Protein AF-A0A955VJW6-F1 (afdb_monomer)

Radius of gyration: 25.4 Å; Cα contacts (8 Å, |Δi|>4): 715; chains: 1; bounding box: 58×48×64 Å

Mean predicted aligned error: 13.66 Å

pLDDT: mean 90.83, std 10.6, range [32.16, 98.75]

Secondary structure (DSSP, 8-state):
--------HHHHHHHHT-EE-TTSSEEEEEEE--BTTBTT-S-EEEEEEEESSPPPPPEEESSEEEEEEEEES-EEEEEEETTEEEEEEES-TT-TT-BSEEEE-TT-EEEEEESSSEEEEEEEEESPP-GGGEEEPPTT------TTSPEEEEE-TTS-EEEEEEHHHHHHTT--EEEEEEEEE-TT--EEEEEEPTT-SSSTT-EESEE--BPBTT--HHHHHHHHHHHHH---S--EEEEEEEEEE-SS-EEEEEEEEEE--------TTTEEEEEEE-HHHHHHHHHHSPBPHHHHHHHHHHHHTTSSSS---

Structure (mmCIF, N/CA/C/O backbone):
data_AF-A0A955VJW6-F1
#
_entry.id   AF-A0A955VJW6-F1
#
loop_
_atom_site.group_PDB
_atom_site.id
_atom_site.type_symbol
_atom_site.label_atom_id
_atom_site.label_alt_id
_atom_site.label_comp_id
_atom_site.label_asym_id
_atom_site.label_entity_id
_atom_site.label_seq_id
_atom_site.pdbx_PDB_ins_code
_atom_site.Cartn_x
_atom_site.Cartn_y
_atom_site.Cartn_z
_atom_site.occupancy
_atom_site.B_iso_or_equiv
_atom_site.auth_seq_id
_atom_site.auth_comp_id
_atom_site.auth_asym_id
_atom_site.auth_atom_id
_atom_site.pdbx_PDB_model_num
ATOM 1 N N . MET A 1 1 ? 29.906 23.874 -0.935 1.00 32.16 1 MET A N 1
ATOM 2 C CA . MET A 1 1 ? 28.849 23.827 -1.961 1.00 32.16 1 MET A CA 1
ATOM 3 C C . MET A 1 1 ? 29.394 23.015 -3.122 1.00 32.16 1 MET A C 1
ATOM 5 O O . MET A 1 1 ? 30.249 23.544 -3.826 1.00 32.16 1 MET A O 1
ATOM 9 N N . PRO A 1 2 ? 29.042 21.729 -3.273 1.00 36.41 2 PRO A N 1
ATOM 10 C CA . PRO A 1 2 ? 29.389 21.004 -4.487 1.00 36.41 2 PRO A CA 1
ATOM 11 C C . PRO A 1 2 ? 28.641 21.674 -5.640 1.00 36.41 2 PRO A C 1
ATOM 13 O O . PRO A 1 2 ? 27.446 21.930 -5.544 1.00 36.41 2 PRO A O 1
ATOM 16 N N . THR A 1 3 ? 29.365 22.042 -6.686 1.00 35.91 3 THR A N 1
ATOM 17 C CA . THR A 1 3 ? 28.799 22.543 -7.935 1.00 35.91 3 THR A CA 1
ATOM 18 C C . THR A 1 3 ? 27.892 21.474 -8.532 1.00 35.91 3 THR A C 1
ATOM 20 O O . THR A 1 3 ? 28.393 20.424 -8.929 1.00 35.91 3 THR A O 1
ATOM 23 N N . GLU A 1 4 ? 26.586 21.733 -8.610 1.00 43.91 4 GLU A N 1
ATOM 24 C CA . GLU A 1 4 ? 25.675 20.929 -9.423 1.00 43.91 4 GLU A CA 1
ATOM 25 C C . GLU A 1 4 ? 26.146 21.011 -10.875 1.00 43.91 4 GLU A C 1
ATOM 27 O O . GLU A 1 4 ? 25.995 22.023 -11.564 1.00 43.91 4 GLU A O 1
ATOM 32 N N . HIS A 1 5 ? 26.799 19.952 -11.341 1.00 49.22 5 HIS A N 1
ATOM 33 C CA . HIS A 1 5 ? 26.989 19.758 -12.762 1.00 49.22 5 HIS A CA 1
ATOM 34 C C . HIS A 1 5 ? 25.618 19.426 -13.343 1.00 49.22 5 HIS A C 1
ATOM 36 O O . HIS A 1 5 ? 25.137 18.301 -13.227 1.00 49.22 5 HIS A O 1
ATOM 42 N N . HIS A 1 6 ? 24.973 20.426 -13.945 1.00 56.69 6 HIS A N 1
ATOM 43 C CA . HIS A 1 6 ? 23.814 20.218 -14.805 1.00 56.69 6 HIS A CA 1
ATOM 44 C C . HIS A 1 6 ? 24.261 19.397 -16.021 1.00 56.69 6 HIS A C 1
ATOM 46 O O . HIS A 1 6 ? 24.648 19.937 -17.056 1.00 56.69 6 HIS A O 1
ATOM 52 N N . HIS A 1 7 ? 24.269 18.077 -15.873 1.00 68.88 7 HIS A N 1
ATOM 53 C CA . HIS A 1 7 ? 24.422 17.161 -16.990 1.00 68.88 7 HIS A CA 1
ATOM 54 C C . HIS A 1 7 ? 23.097 17.114 -17.750 1.00 68.88 7 HIS A C 1
ATOM 56 O O . HIS A 1 7 ? 22.045 16.867 -17.156 1.00 68.88 7 HIS A O 1
ATOM 62 N N . THR A 1 8 ? 23.144 17.377 -19.056 1.00 83.62 8 THR A N 1
ATOM 63 C CA . THR A 1 8 ? 21.983 17.194 -19.928 1.00 83.62 8 THR A CA 1
ATOM 64 C C . THR A 1 8 ? 21.871 15.730 -20.350 1.00 83.62 8 THR A C 1
ATOM 66 O O . THR A 1 8 ? 22.864 14.995 -20.373 1.00 83.62 8 THR A O 1
ATOM 69 N N . VAL A 1 9 ? 20.658 15.307 -20.704 1.00 90.00 9 VAL A N 1
ATOM 70 C CA . VAL A 1 9 ? 20.379 13.962 -21.230 1.00 90.00 9 VAL A CA 1
ATOM 71 C C . VAL A 1 9 ? 21.241 13.681 -22.465 1.00 90.00 9 VAL A C 1
ATOM 73 O O . VAL A 1 9 ? 21.845 12.617 -22.569 1.00 90.00 9 VAL A O 1
ATOM 76 N N . GLU A 1 10 ? 21.382 14.661 -23.358 1.00 93.12 10 GLU A N 1
ATOM 77 C CA . GLU A 1 10 ? 22.163 14.551 -24.593 1.00 93.12 10 GLU A CA 1
ATOM 78 C C . GLU A 1 10 ? 23.652 14.332 -24.306 1.00 93.12 10 GLU A C 1
ATOM 80 O O . GLU A 1 10 ? 24.283 13.488 -24.941 1.00 93.12 10 GLU A O 1
ATOM 85 N N . ALA A 1 11 ? 24.203 15.035 -23.310 1.00 94.25 11 ALA A N 1
ATOM 86 C CA . ALA A 1 11 ? 25.599 14.878 -22.921 1.00 94.25 11 ALA A CA 1
ATOM 87 C C . ALA A 1 11 ? 25.879 13.468 -22.377 1.00 94.25 11 ALA A C 1
ATOM 89 O O . ALA A 1 11 ? 26.935 12.901 -22.657 1.00 94.25 11 ALA A O 1
ATOM 90 N N . LEU A 1 12 ? 24.938 12.883 -21.625 1.00 95.12 12 LEU A N 1
ATOM 91 C CA . LEU A 1 12 ? 25.048 11.505 -21.138 1.00 95.12 12 LEU A CA 1
ATOM 92 C C . LEU A 1 12 ? 24.949 10.491 -22.284 1.00 95.12 12 LEU A C 1
ATOM 94 O O . LEU A 1 12 ? 25.775 9.580 -22.345 1.00 95.12 12 LEU A O 1
ATOM 98 N N . ILE A 1 13 ? 23.998 10.673 -23.207 1.00 96.38 13 ILE A N 1
ATOM 99 C CA . ILE A 1 13 ? 23.844 9.822 -24.398 1.00 96.38 13 ILE A CA 1
ATOM 100 C C . ILE A 1 13 ? 25.135 9.808 -25.219 1.00 96.38 13 ILE A C 1
ATOM 102 O O . ILE A 1 13 ? 25.644 8.734 -25.535 1.00 96.38 13 ILE A O 1
ATOM 106 N N . GLU A 1 14 ? 25.703 10.978 -25.518 1.00 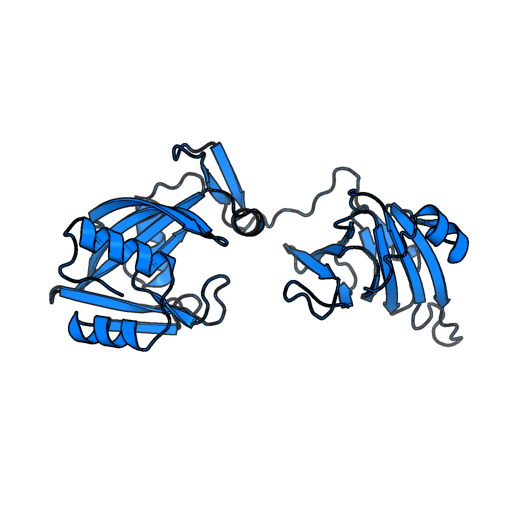96.69 14 GLU A N 1
ATOM 107 C CA . GLU A 1 14 ? 26.940 11.092 -26.293 1.00 96.69 14 GLU A CA 1
ATOM 108 C C . GLU A 1 14 ? 28.130 10.475 -25.542 1.00 96.69 14 GLU A C 1
ATOM 110 O O . GLU A 1 14 ? 28.845 9.621 -26.073 1.00 96.69 14 GLU A O 1
ATOM 115 N N . ARG A 1 15 ? 28.321 10.854 -24.272 1.00 96.75 15 ARG A N 1
ATOM 116 C CA . ARG A 1 15 ? 29.472 10.432 -23.460 1.00 96.75 15 ARG A CA 1
ATOM 117 C C . ARG A 1 15 ? 29.504 8.932 -23.193 1.00 96.75 15 ARG A C 1
ATOM 119 O O . ARG A 1 15 ? 30.596 8.358 -23.082 1.00 96.75 15 ARG A O 1
ATOM 126 N N . LEU A 1 16 ? 28.334 8.327 -23.005 1.00 97.12 16 LEU A N 1
ATOM 127 C CA . LEU A 1 16 ? 28.174 6.904 -22.722 1.00 97.12 16 LEU A CA 1
ATOM 128 C C . LEU A 1 16 ? 27.813 6.097 -23.971 1.00 97.12 16 LEU A C 1
ATOM 130 O O . LEU A 1 16 ? 27.689 4.884 -23.860 1.00 97.12 16 LEU A O 1
ATOM 134 N N . GLN A 1 17 ? 27.714 6.734 -25.143 1.00 97.81 17 GLN A N 1
ATOM 135 C CA . GLN A 1 17 ? 27.383 6.099 -26.423 1.00 97.81 17 GLN A CA 1
ATOM 136 C C . GLN A 1 17 ? 26.095 5.267 -26.340 1.00 97.81 17 GLN A C 1
ATOM 138 O O . GLN A 1 17 ? 26.064 4.105 -26.747 1.00 97.81 17 GLN A O 1
ATOM 143 N N . LEU A 1 18 ? 25.055 5.851 -25.745 1.00 97.56 18 LEU A N 1
ATOM 144 C CA . LEU A 1 18 ? 23.775 5.179 -25.563 1.00 97.56 18 LEU A CA 1
ATOM 145 C C . LEU A 1 18 ? 22.965 5.206 -26.863 1.00 97.56 18 LEU A C 1
ATOM 147 O O . LEU A 1 18 ? 22.991 6.182 -27.611 1.00 97.56 18 LEU A O 1
ATOM 151 N N . GLN A 1 19 ? 22.204 4.146 -27.099 1.00 96.69 19 GLN A N 1
ATOM 152 C CA . GLN A 1 19 ? 21.252 4.023 -28.203 1.00 96.69 19 GLN A CA 1
ATOM 153 C C . GLN A 1 19 ? 19.827 3.856 -27.654 1.00 96.69 19 GLN A C 1
ATOM 155 O O . GLN A 1 19 ? 19.682 3.358 -26.541 1.00 96.69 19 GLN A O 1
ATOM 160 N N . PRO A 1 20 ? 18.767 4.246 -28.381 1.00 94.94 20 PRO A N 1
ATOM 161 C CA . PRO A 1 20 ? 17.390 4.039 -27.925 1.00 94.94 20 PRO A CA 1
ATOM 162 C C . PRO A 1 20 ? 17.095 2.562 -27.620 1.00 94.94 20 PRO A C 1
ATOM 164 O O . PRO A 1 20 ? 17.480 1.689 -28.402 1.00 94.94 20 PRO A O 1
ATOM 167 N N . HIS A 1 21 ? 16.407 2.277 -26.511 1.00 90.88 21 HIS A N 1
ATOM 168 C CA . HIS A 1 21 ? 15.960 0.918 -26.173 1.00 90.88 21 HIS A CA 1
ATOM 169 C C . HIS A 1 21 ? 14.508 0.680 -26.627 1.00 90.88 21 HIS A C 1
ATOM 171 O O . HIS A 1 21 ? 13.709 1.623 -26.595 1.00 90.88 21 HIS A O 1
ATOM 177 N N . PRO A 1 22 ? 14.131 -0.557 -27.021 1.00 85.31 22 PRO A N 1
ATOM 178 C CA . PRO A 1 22 ? 12.752 -0.900 -27.350 1.00 85.31 22 PRO A CA 1
ATOM 179 C C . PRO A 1 22 ? 11.742 -0.528 -26.270 1.00 85.31 22 PRO A C 1
ATOM 181 O O . PRO A 1 22 ? 10.721 0.027 -26.620 1.00 85.31 22 PRO A O 1
ATOM 184 N N . GLU A 1 23 ? 12.025 -0.689 -24.979 1.00 82.44 23 GLU A N 1
ATOM 185 C CA . GLU A 1 23 ? 11.069 -0.302 -23.921 1.00 82.44 23 GLU A CA 1
ATOM 186 C C . GLU A 1 23 ? 10.925 1.218 -23.707 1.00 82.44 23 GLU A C 1
ATOM 188 O O . GLU A 1 23 ? 10.097 1.659 -22.913 1.00 82.44 23 GLU A O 1
ATOM 193 N N . GLY A 1 24 ? 11.731 2.038 -24.386 1.00 88.75 24 GLY A N 1
ATOM 194 C CA . GLY A 1 24 ? 11.938 3.453 -24.074 1.00 88.75 24 GLY A CA 1
ATOM 195 C C . GLY A 1 24 ? 13.258 3.698 -23.337 1.00 88.75 24 GLY A C 1
ATOM 196 O O . GLY A 1 24 ? 13.928 2.768 -22.907 1.00 88.75 24 GLY A O 1
ATOM 197 N N . GLY A 1 25 ? 13.667 4.963 -23.219 1.00 93.56 25 GLY A N 1
ATOM 198 C CA . GLY A 1 25 ? 14.987 5.313 -22.683 1.00 93.56 25 GLY A CA 1
ATOM 199 C C . GLY A 1 25 ? 16.140 4.981 -23.639 1.00 93.56 25 GLY A C 1
ATOM 200 O O . GLY A 1 25 ? 15.940 4.753 -24.837 1.00 93.56 25 GLY A O 1
ATOM 201 N N . TYR A 1 26 ? 17.364 4.997 -23.109 1.00 96.62 26 TYR A N 1
ATOM 202 C CA . TYR A 1 26 ? 18.590 4.760 -23.875 1.00 96.62 26 TYR A CA 1
ATOM 203 C C . TYR A 1 26 ? 19.513 3.799 -23.142 1.00 96.62 26 TYR A C 1
ATOM 205 O O . TYR A 1 26 ? 19.675 3.910 -21.935 1.00 96.62 26 TYR A O 1
ATOM 213 N N . TYR A 1 27 ? 20.179 2.904 -23.860 1.00 97.81 27 TYR A N 1
ATOM 214 C CA . TYR A 1 27 ? 21.010 1.870 -23.264 1.00 97.81 27 TYR A CA 1
ATOM 215 C C . TYR A 1 27 ? 22.321 1.651 -24.009 1.00 97.81 27 TYR A C 1
ATOM 217 O O . TYR A 1 27 ? 22.476 2.047 -25.164 1.00 97.81 27 TYR A O 1
ATOM 225 N N . ARG A 1 28 ? 23.265 0.977 -23.353 1.00 98.12 28 ARG A N 1
ATOM 226 C CA . ARG A 1 28 ? 24.444 0.387 -23.994 1.00 98.12 28 ARG A CA 1
ATOM 227 C C . ARG A 1 28 ? 24.925 -0.810 -23.191 1.00 98.12 28 ARG A C 1
ATOM 229 O O . ARG A 1 28 ? 25.232 -0.654 -22.013 1.00 98.12 28 ARG A O 1
ATOM 236 N N . GLU A 1 29 ? 25.084 -1.961 -23.837 1.00 98.19 29 GLU A N 1
ATOM 237 C CA . GLU A 1 29 ? 25.766 -3.112 -23.236 1.00 98.19 29 GLU A CA 1
ATOM 238 C C . GLU A 1 29 ? 27.247 -2.791 -22.992 1.00 98.19 29 GLU A C 1
ATOM 240 O O . GLU A 1 29 ? 27.972 -2.375 -23.896 1.00 98.19 29 GLU A O 1
ATOM 245 N N . THR A 1 30 ? 27.684 -2.927 -21.742 1.00 98.19 30 THR A N 1
ATOM 246 C CA . THR A 1 30 ? 29.055 -2.653 -21.293 1.00 98.19 30 THR A CA 1
ATOM 247 C C . THR A 1 30 ? 29.844 -3.931 -21.047 1.00 98.19 30 THR A C 1
ATOM 249 O O . THR A 1 30 ? 31.074 -3.907 -21.112 1.00 98.19 30 THR A O 1
ATOM 252 N N . TRP A 1 31 ? 29.156 -5.043 -20.784 1.00 98.44 31 TRP A N 1
ATOM 253 C CA . TRP A 1 31 ? 29.765 -6.347 -20.560 1.00 98.44 31 TRP A CA 1
ATOM 254 C C . TRP A 1 31 ? 28.815 -7.482 -20.949 1.00 98.44 31 TRP A C 1
ATOM 256 O O . TRP A 1 31 ? 27.608 -7.400 -20.728 1.00 98.44 31 TRP A O 1
ATOM 266 N N . ARG A 1 32 ? 29.397 -8.564 -21.469 1.00 98.06 32 ARG A N 1
ATOM 267 C CA . ARG A 1 32 ? 28.752 -9.853 -21.706 1.00 98.06 32 ARG A CA 1
ATOM 268 C C . ARG A 1 32 ? 29.754 -10.960 -21.431 1.00 98.06 32 ARG A C 1
ATOM 270 O O . ARG A 1 32 ? 30.870 -10.926 -21.953 1.00 98.06 32 ARG A O 1
ATOM 277 N N . ASP A 1 33 ? 29.351 -11.938 -20.635 1.00 97.62 33 ASP A N 1
ATOM 278 C CA . ASP A 1 33 ? 30.136 -13.149 -20.440 1.00 97.62 33 ASP A CA 1
ATOM 279 C C . ASP A 1 33 ? 30.163 -14.011 -21.713 1.00 97.62 33 ASP A C 1
ATOM 281 O O . ASP A 1 33 ? 29.141 -14.203 -22.371 1.00 97.62 33 ASP A O 1
ATOM 285 N N . GLN A 1 34 ? 31.335 -14.554 -22.038 1.00 93.50 34 GLN A N 1
ATOM 286 C CA . GLN A 1 34 ? 31.545 -15.440 -23.182 1.00 93.50 34 GLN A CA 1
ATOM 287 C C . GLN A 1 34 ? 32.144 -16.758 -22.691 1.00 93.50 34 GLN A C 1
ATOM 289 O O . GLN A 1 34 ? 33.362 -16.943 -22.688 1.00 93.50 34 GLN A O 1
ATOM 294 N N . SER A 1 35 ? 31.278 -17.676 -22.265 1.00 92.69 35 SER A N 1
ATOM 295 C CA . SER A 1 35 ? 31.672 -19.021 -21.849 1.00 92.69 35 SER A CA 1
ATOM 296 C C . SER A 1 35 ? 31.366 -20.044 -22.950 1.00 92.69 35 SER A C 1
ATOM 298 O O . SER A 1 35 ? 30.207 -20.174 -23.346 1.00 92.69 35 SER A O 1
ATOM 300 N N . PRO A 1 36 ? 32.358 -20.819 -23.433 1.00 91.81 36 PRO A N 1
ATOM 301 C CA . PRO A 1 36 ? 32.110 -21.907 -24.383 1.00 91.81 36 PRO A CA 1
ATOM 302 C C . PRO A 1 36 ? 31.156 -22.982 -23.843 1.00 91.81 36 PRO A C 1
ATOM 304 O O . PRO A 1 36 ? 30.399 -23.570 -24.612 1.00 91.81 36 PRO A O 1
ATOM 307 N N . ASP A 1 37 ? 31.182 -23.213 -22.527 1.00 94.94 37 ASP A N 1
ATOM 308 C CA . ASP A 1 37 ? 30.362 -24.223 -21.848 1.00 94.94 37 ASP A CA 1
ATOM 309 C C . ASP A 1 37 ? 28.944 -23.717 -21.538 1.00 94.94 37 ASP A C 1
ATOM 311 O O . ASP A 1 37 ? 28.044 -24.509 -21.259 1.00 94.94 37 ASP A O 1
ATOM 315 N N . PHE A 1 38 ? 28.727 -22.399 -21.611 1.00 93.62 38 PHE A N 1
ATOM 316 C CA . PHE A 1 38 ? 27.435 -21.767 -21.379 1.00 93.62 38 PHE A CA 1
ATOM 317 C C . PHE A 1 38 ? 27.144 -20.729 -22.479 1.00 93.62 38 PHE A C 1
ATOM 319 O O . PHE A 1 38 ? 27.379 -19.539 -22.267 1.00 93.62 38 PHE A O 1
ATOM 326 N N . PRO A 1 39 ? 26.623 -21.157 -23.652 1.00 92.56 39 PRO A N 1
ATOM 327 C CA . PRO A 1 39 ? 26.509 -20.316 -24.852 1.00 92.56 39 PRO A CA 1
ATOM 328 C C . PRO A 1 39 ? 25.726 -19.012 -24.678 1.00 92.56 39 PRO A C 1
ATOM 330 O O . PRO A 1 39 ? 26.014 -18.040 -25.370 1.00 92.56 39 PRO A O 1
ATOM 333 N N . ARG A 1 40 ? 24.766 -18.982 -23.746 1.00 95.06 40 ARG A N 1
ATOM 334 C CA . ARG A 1 40 ? 24.014 -17.773 -23.388 1.00 95.06 40 ARG A CA 1
ATOM 335 C C . ARG A 1 40 ? 24.908 -16.720 -22.717 1.00 95.06 40 ARG A C 1
ATOM 337 O O . ARG A 1 40 ? 24.735 -15.532 -22.960 1.00 95.06 40 ARG A O 1
ATOM 344 N N . GLY A 1 41 ? 25.890 -17.153 -21.922 1.00 97.25 41 GLY A N 1
ATOM 345 C CA . GLY A 1 41 ? 26.732 -16.324 -21.053 1.00 97.25 41 GLY A CA 1
ATOM 346 C C . GLY A 1 41 ? 26.172 -16.211 -19.629 1.00 97.25 41 GLY A C 1
ATOM 347 O O . GLY A 1 41 ? 24.960 -16.163 -19.421 1.00 97.25 41 GLY A O 1
ATOM 348 N N . HIS A 1 42 ? 27.043 -16.192 -18.618 1.00 97.69 42 HIS A N 1
ATOM 349 C CA . HIS A 1 42 ? 26.636 -16.120 -17.205 1.00 97.69 42 HIS A CA 1
ATOM 350 C C . HIS A 1 42 ? 25.961 -14.794 -16.837 1.00 97.69 42 HIS A C 1
ATOM 352 O O . HIS A 1 42 ? 25.177 -14.747 -15.891 1.00 97.69 42 HIS A O 1
ATOM 358 N N . GLY A 1 43 ? 26.239 -13.725 -17.583 1.00 98.06 43 GLY A N 1
ATOM 359 C CA . GLY A 1 43 ? 25.563 -12.456 -17.387 1.00 98.06 43 GLY A CA 1
ATOM 360 C C . GLY A 1 43 ? 25.892 -11.404 -18.437 1.00 98.06 43 GLY A C 1
ATOM 361 O O . GLY A 1 43 ? 26.833 -11.544 -19.222 1.00 98.06 43 GLY A O 1
ATOM 362 N N . THR A 1 44 ? 25.101 -10.340 -18.421 1.00 98.69 44 THR A N 1
ATOM 363 C CA . THR A 1 44 ? 25.332 -9.091 -19.155 1.00 98.69 44 THR A CA 1
ATOM 364 C C . THR A 1 44 ? 25.228 -7.917 -18.202 1.00 98.69 44 THR A C 1
ATOM 366 O O . THR A 1 44 ? 24.542 -8.004 -17.188 1.00 98.69 44 THR A O 1
ATOM 369 N N . SER A 1 45 ? 25.875 -6.806 -18.539 1.00 98.69 45 SER A N 1
ATOM 370 C CA . SER A 1 45 ? 25.695 -5.529 -17.857 1.00 98.69 45 SER A CA 1
ATOM 371 C C . SER A 1 45 ? 25.496 -4.432 -18.888 1.00 98.69 45 SER A C 1
ATOM 373 O O . SER A 1 45 ? 26.161 -4.424 -19.928 1.00 98.69 45 SER A O 1
ATOM 375 N N . ILE A 1 46 ? 24.576 -3.516 -18.611 1.00 98.50 46 ILE A N 1
ATOM 376 C CA . ILE A 1 46 ? 24.286 -2.368 -19.466 1.00 98.50 46 ILE A CA 1
ATOM 377 C C . ILE A 1 46 ? 24.324 -1.076 -18.651 1.00 98.50 46 ILE A C 1
ATOM 379 O O . ILE A 1 46 ? 24.074 -1.080 -17.447 1.00 98.50 46 ILE A O 1
ATOM 383 N N . TYR A 1 47 ? 24.574 0.042 -19.327 1.00 98.62 47 TYR A N 1
ATOM 384 C CA . TYR A 1 47 ? 24.057 1.337 -18.890 1.00 98.62 47 TYR A CA 1
ATOM 385 C C . TYR A 1 47 ? 22.646 1.526 -19.420 1.00 98.62 47 TYR A C 1
ATOM 387 O O . TYR A 1 47 ? 22.380 1.148 -20.561 1.00 98.62 47 TYR A O 1
ATOM 395 N N . PHE A 1 48 ? 21.793 2.157 -18.619 1.00 98.12 48 PHE A N 1
ATOM 396 C CA . PHE A 1 48 ? 20.441 2.532 -18.995 1.00 98.12 48 PHE A CA 1
ATOM 397 C C . PHE A 1 48 ? 20.112 3.939 -18.480 1.00 98.12 48 PHE A C 1
ATOM 399 O O . PHE A 1 48 ? 20.389 4.285 -17.332 1.00 98.12 48 PHE A O 1
ATOM 406 N N . LEU A 1 49 ? 19.561 4.780 -19.348 1.00 97.75 49 LEU A N 1
ATOM 407 C CA . LEU A 1 49 ? 19.221 6.170 -19.081 1.00 97.75 49 LEU A CA 1
ATOM 408 C C . LEU A 1 49 ? 17.723 6.369 -19.285 1.00 97.75 49 LEU A C 1
ATOM 410 O O . LEU A 1 49 ? 17.215 6.302 -20.408 1.00 97.75 49 LEU A O 1
ATOM 414 N N . LEU A 1 50 ? 17.047 6.678 -18.184 1.00 96.75 50 LEU A N 1
ATOM 415 C CA . LEU A 1 50 ? 15.676 7.163 -18.167 1.00 96.75 50 LEU A CA 1
ATOM 416 C C . LEU A 1 50 ? 15.707 8.680 -18.336 1.00 96.75 50 LEU A C 1
ATOM 418 O O . LEU A 1 50 ? 16.443 9.368 -17.628 1.00 96.75 50 LEU A O 1
ATOM 422 N N . ALA A 1 51 ? 14.914 9.201 -19.266 1.00 90.75 51 ALA A N 1
ATOM 423 C CA . ALA A 1 51 ? 14.828 10.627 -19.541 1.00 90.75 51 ALA A CA 1
ATOM 424 C C . ALA A 1 51 ? 13.372 11.040 -19.760 1.00 90.75 51 ALA A C 1
ATOM 426 O O . ALA A 1 51 ? 12.657 10.426 -20.556 1.00 90.75 51 ALA A O 1
ATOM 427 N N . GLY A 1 52 ? 12.963 12.110 -19.077 1.00 77.00 52 GLY A N 1
ATOM 428 C CA . GLY A 1 52 ? 11.583 12.590 -19.073 1.00 77.00 52 GLY A CA 1
ATOM 429 C C . GLY A 1 52 ? 10.645 11.769 -18.181 1.00 77.00 52 GLY A C 1
ATOM 430 O O . GLY A 1 52 ? 10.949 10.663 -17.754 1.00 77.00 52 GLY A O 1
ATOM 431 N N . GLU A 1 53 ? 9.461 12.315 -17.916 1.00 71.19 53 GLU A N 1
ATOM 432 C CA . GLU A 1 53 ? 8.524 11.793 -16.904 1.00 71.19 53 GLU A CA 1
ATOM 433 C C . GLU A 1 53 ? 7.680 10.591 -17.376 1.00 71.19 53 GLU A C 1
ATOM 435 O O . GLU A 1 53 ? 6.711 10.195 -16.723 1.00 71.19 53 GLU A O 1
ATOM 440 N N . ARG A 1 54 ? 8.009 10.006 -18.534 1.00 77.06 54 ARG A N 1
ATOM 441 C CA . ARG A 1 54 ? 7.289 8.846 -19.071 1.00 77.06 54 ARG A CA 1
ATOM 442 C C . ARG A 1 54 ? 7.892 7.563 -18.524 1.00 77.06 54 ARG A C 1
ATOM 444 O O . ARG A 1 54 ? 9.107 7.427 -18.419 1.00 77.06 54 ARG A O 1
ATOM 451 N N . PHE A 1 55 ? 7.025 6.607 -18.228 1.00 88.00 55 PHE A N 1
ATOM 452 C CA . PHE A 1 55 ? 7.463 5.249 -17.957 1.00 88.00 55 PHE A CA 1
ATOM 453 C C . PHE A 1 55 ? 7.962 4.562 -19.225 1.00 88.00 55 PHE A C 1
ATOM 455 O O . PHE A 1 55 ? 7.458 4.826 -20.321 1.00 88.00 55 PHE A O 1
ATOM 462 N N . THR A 1 56 ? 8.894 3.631 -19.042 1.00 92.50 56 THR A N 1
ATOM 463 C CA . THR A 1 56 ? 9.157 2.585 -20.022 1.00 92.50 56 THR A CA 1
ATOM 464 C C . THR A 1 56 ? 7.919 1.713 -20.217 1.00 92.50 56 THR A C 1
ATOM 466 O O . THR A 1 56 ? 6.998 1.686 -19.391 1.00 92.50 56 THR A O 1
ATOM 469 N N . ARG A 1 57 ? 7.866 1.016 -21.349 1.00 91.62 57 ARG A N 1
ATOM 470 C CA . ARG A 1 57 ? 6.830 0.022 -21.608 1.00 91.62 57 ARG A CA 1
ATOM 471 C C . ARG A 1 57 ? 6.963 -1.133 -20.626 1.00 91.62 57 ARG A C 1
ATOM 473 O O . ARG A 1 57 ? 8.069 -1.503 -20.227 1.00 91.62 57 ARG A O 1
ATOM 480 N N . TRP A 1 58 ? 5.813 -1.691 -20.259 1.00 94.25 58 TRP A N 1
ATOM 481 C CA . TRP A 1 58 ? 5.772 -2.944 -19.525 1.00 94.25 58 TRP A CA 1
ATOM 482 C C . TRP A 1 58 ? 6.491 -4.015 -20.332 1.00 94.25 58 TRP A C 1
ATOM 484 O O . TRP A 1 58 ? 6.172 -4.241 -21.498 1.00 94.25 58 TRP A O 1
ATOM 494 N N . HIS A 1 59 ? 7.463 -4.656 -19.706 1.00 95.88 59 HIS A N 1
ATOM 495 C CA . HIS A 1 59 ? 8.205 -5.750 -20.304 1.00 95.88 59 HIS A CA 1
ATOM 496 C C . HIS A 1 59 ? 8.572 -6.774 -19.237 1.00 95.88 59 HIS A C 1
ATOM 498 O O . HIS A 1 59 ? 8.500 -6.491 -18.045 1.00 95.88 59 HIS A O 1
ATOM 504 N N . ARG A 1 60 ? 8.962 -7.972 -19.650 1.00 96.56 60 ARG A N 1
ATOM 505 C CA . ARG A 1 60 ? 9.547 -8.980 -18.770 1.00 96.56 60 ARG A CA 1
ATOM 506 C C . ARG A 1 60 ? 10.716 -9.651 -19.459 1.00 96.56 60 ARG A C 1
ATOM 508 O O . ARG A 1 60 ? 10.786 -9.704 -20.687 1.00 96.56 60 ARG A O 1
ATOM 515 N N . VAL A 1 61 ? 11.618 -10.171 -18.643 1.00 97.12 61 VAL A N 1
ATOM 516 C CA . VAL A 1 61 ? 12.795 -10.911 -19.089 1.00 97.12 61 VAL A CA 1
ATOM 517 C C . VAL A 1 61 ? 12.776 -12.312 -18.493 1.00 97.12 61 VAL A C 1
ATOM 519 O O . VAL A 1 61 ? 12.318 -12.516 -17.373 1.00 97.12 61 VAL A O 1
ATOM 522 N N . ASP A 1 62 ? 13.275 -13.302 -19.222 1.00 97.44 62 ASP A N 1
ATOM 523 C CA . ASP A 1 62 ? 13.346 -14.706 -18.790 1.00 97.44 62 ASP A CA 1
ATOM 524 C C . ASP A 1 62 ? 14.522 -15.010 -17.831 1.00 97.44 62 ASP A C 1
ATOM 526 O O . ASP A 1 62 ? 14.829 -16.172 -17.558 1.00 97.44 62 ASP A O 1
ATOM 530 N N . ALA A 1 63 ? 15.189 -13.975 -17.318 1.00 97.69 63 ALA A N 1
ATOM 531 C CA . ALA A 1 63 ? 16.339 -14.050 -16.424 1.00 97.69 63 ALA A CA 1
ATOM 532 C C . ALA A 1 63 ? 16.221 -13.034 -15.284 1.00 97.69 63 ALA A C 1
ATOM 534 O O . ALA A 1 63 ? 15.401 -12.125 -15.331 1.00 97.69 63 ALA A O 1
ATOM 535 N N . THR A 1 64 ? 17.031 -13.192 -14.237 1.00 98.50 64 THR A N 1
ATOM 536 C CA . THR A 1 64 ? 17.047 -12.231 -13.131 1.00 98.50 64 THR A CA 1
ATOM 537 C C . THR A 1 64 ? 17.691 -10.944 -13.611 1.00 98.50 64 THR A C 1
ATOM 539 O O . THR A 1 64 ? 18.809 -10.988 -14.123 1.00 98.50 64 THR A O 1
ATOM 542 N N . GLU A 1 65 ? 17.035 -9.812 -13.381 1.00 98.50 65 GLU A N 1
ATOM 543 C CA . GLU A 1 65 ? 17.572 -8.486 -13.662 1.00 98.50 65 GLU A CA 1
ATOM 544 C C . GLU A 1 65 ? 17.791 -7.706 -12.366 1.00 98.50 65 GLU A C 1
ATOM 546 O O . GLU A 1 65 ? 16.920 -7.608 -11.501 1.00 98.50 65 GLU A O 1
ATOM 551 N N . ILE A 1 66 ? 18.992 -7.159 -12.221 1.00 98.69 66 ILE A N 1
ATOM 552 C CA . ILE A 1 66 ? 19.416 -6.373 -11.070 1.00 98.69 66 ILE A CA 1
ATOM 553 C C . ILE A 1 66 ? 19.635 -4.945 -11.546 1.00 98.69 66 ILE A C 1
ATOM 555 O O . ILE A 1 66 ? 20.503 -4.689 -12.379 1.00 98.69 66 ILE A O 1
ATOM 559 N N . TRP A 1 67 ? 18.861 -4.024 -10.992 1.00 98.56 67 TRP A N 1
ATOM 560 C CA . TRP A 1 67 ? 18.943 -2.597 -11.264 1.00 98.56 67 TRP A CA 1
ATOM 561 C C . TRP A 1 67 ? 19.888 -1.933 -10.260 1.00 98.56 67 TRP A C 1
ATOM 563 O O . TRP A 1 67 ? 19.835 -2.223 -9.066 1.00 98.56 67 TRP A O 1
ATOM 573 N N . HIS A 1 68 ? 20.738 -1.025 -10.735 1.00 98.31 68 HIS A N 1
ATOM 574 C CA . HIS A 1 68 ? 21.750 -0.323 -9.945 1.00 98.31 68 HIS A CA 1
ATOM 575 C C . HIS A 1 68 ? 21.659 1.184 -10.193 1.00 98.31 68 HIS A C 1
ATOM 577 O O . HIS A 1 68 ? 21.899 1.641 -11.306 1.00 98.31 68 HIS A O 1
ATOM 583 N N . TYR A 1 69 ? 21.360 1.976 -9.170 1.00 98.12 69 TYR A N 1
ATOM 584 C CA . TYR A 1 69 ? 21.329 3.432 -9.273 1.00 98.12 69 TYR A CA 1
ATOM 585 C C . TYR A 1 69 ? 22.745 4.024 -9.357 1.00 98.12 69 TYR A C 1
ATOM 587 O O . TYR A 1 69 ? 23.596 3.721 -8.517 1.00 98.12 69 TYR A O 1
ATOM 595 N N . TYR A 1 70 ? 22.998 4.884 -10.353 1.00 96.75 70 TYR A N 1
ATOM 596 C CA . TYR A 1 70 ? 24.287 5.570 -10.532 1.00 96.75 70 TYR A CA 1
ATOM 597 C C . TYR A 1 70 ? 24.213 7.089 -10.353 1.00 96.75 70 TYR A C 1
ATOM 599 O O . TYR A 1 70 ? 25.206 7.691 -9.944 1.00 96.75 70 TYR A O 1
ATOM 607 N N . GLY A 1 71 ? 23.078 7.724 -10.650 1.00 93.94 71 GLY A N 1
ATOM 608 C CA . GLY A 1 71 ? 22.910 9.163 -10.443 1.00 93.94 71 GLY A CA 1
ATOM 609 C C . GLY A 1 71 ? 21.677 9.752 -11.125 1.00 93.94 71 GLY A C 1
ATOM 610 O O . GLY A 1 71 ? 21.026 9.092 -11.933 1.00 93.94 71 GLY A O 1
ATOM 611 N N . GLY A 1 72 ? 21.396 11.022 -10.833 1.00 93.62 72 GLY A N 1
ATOM 612 C CA . GLY A 1 72 ? 20.228 11.746 -11.339 1.00 93.62 72 GLY A CA 1
ATOM 613 C C . GLY A 1 72 ? 19.120 11.844 -10.294 1.00 93.62 72 GLY A C 1
ATOM 614 O O . GLY A 1 72 ? 19.393 11.958 -9.103 1.00 93.62 72 GLY A O 1
ATOM 615 N N . ALA A 1 73 ? 17.868 11.842 -10.740 1.00 94.00 73 ALA A N 1
ATOM 616 C CA . ALA A 1 73 ? 16.723 11.682 -9.853 1.00 94.00 73 ALA A CA 1
ATOM 617 C C . ALA A 1 73 ? 16.524 10.202 -9.487 1.00 94.00 73 ALA A C 1
ATOM 619 O O . ALA A 1 73 ? 17.045 9.309 -10.162 1.00 94.00 73 ALA A O 1
ATOM 620 N N . ALA A 1 74 ? 15.740 9.932 -8.445 1.00 94.62 74 ALA A N 1
ATOM 621 C CA . ALA A 1 74 ? 15.365 8.565 -8.098 1.00 94.62 74 ALA A CA 1
ATOM 622 C C . ALA A 1 74 ? 14.559 7.895 -9.228 1.00 94.62 74 ALA A C 1
ATOM 624 O O . ALA A 1 74 ? 13.944 8.565 -10.064 1.00 94.62 74 ALA A O 1
ATOM 625 N N . VAL A 1 75 ? 14.557 6.568 -9.241 1.00 96.50 75 VAL A N 1
ATOM 626 C CA . VAL A 1 75 ? 13.778 5.740 -10.161 1.00 96.50 75 VAL A CA 1
ATOM 627 C C . VAL A 1 75 ? 12.606 5.128 -9.412 1.00 96.50 75 VAL A C 1
ATOM 629 O O . VAL A 1 75 ? 12.772 4.537 -8.347 1.00 96.50 75 VAL A O 1
ATOM 632 N N . ASP A 1 76 ? 11.428 5.263 -10.006 1.00 94.56 76 ASP A N 1
ATOM 633 C CA . ASP A 1 76 ? 10.202 4.578 -9.609 1.00 94.56 76 ASP A CA 1
ATOM 634 C C . ASP A 1 76 ? 10.066 3.333 -10.501 1.00 94.56 76 ASP A C 1
ATOM 636 O O . ASP A 1 76 ? 9.646 3.439 -11.660 1.00 94.56 76 ASP A O 1
ATOM 640 N N . LEU A 1 77 ? 10.525 2.180 -9.995 1.00 96.50 77 LEU A N 1
ATOM 641 C CA . LEU A 1 77 ? 10.520 0.888 -10.690 1.00 96.50 77 LEU A CA 1
ATOM 642 C C . LEU A 1 77 ? 9.297 0.082 -10.258 1.00 96.50 77 LEU A C 1
ATOM 644 O O . LEU A 1 77 ? 9.206 -0.371 -9.124 1.00 96.50 77 LEU A O 1
ATOM 648 N N . TRP A 1 78 ? 8.365 -0.129 -11.173 1.00 94.50 78 TRP A N 1
ATOM 649 C CA . TRP A 1 78 ? 7.177 -0.936 -10.943 1.00 94.50 78 TRP A CA 1
ATOM 650 C C . TRP A 1 78 ? 7.444 -2.366 -11.377 1.00 94.50 78 TRP A C 1
ATOM 652 O O . TRP A 1 78 ? 7.975 -2.585 -12.463 1.00 94.50 78 TRP A O 1
ATOM 662 N N . VAL A 1 79 ? 7.041 -3.322 -10.546 1.00 94.62 79 VAL A N 1
ATOM 663 C CA . VAL A 1 79 ? 7.194 -4.758 -10.777 1.00 94.62 79 VAL A CA 1
ATOM 664 C C . VAL A 1 79 ? 5.881 -5.451 -10.438 1.00 94.62 79 VAL A C 1
ATOM 666 O O . VAL A 1 79 ? 5.272 -5.140 -9.423 1.00 94.62 79 VAL A O 1
ATOM 669 N N . VAL A 1 80 ? 5.441 -6.405 -11.250 1.00 91.44 80 VAL A N 1
ATOM 670 C CA . VAL A 1 80 ? 4.332 -7.300 -10.907 1.00 91.44 80 VAL A CA 1
ATOM 671 C C . VAL A 1 80 ? 4.928 -8.547 -10.279 1.00 91.44 80 VAL A C 1
ATOM 673 O O . VAL A 1 80 ? 5.448 -9.417 -10.982 1.00 91.44 80 VAL A O 1
ATOM 676 N N . ARG A 1 81 ? 4.881 -8.611 -8.952 1.00 84.94 81 ARG A N 1
ATOM 677 C CA . ARG A 1 81 ? 5.422 -9.711 -8.158 1.00 84.94 81 ARG A CA 1
ATOM 678 C C . ARG A 1 81 ? 4.278 -10.545 -7.625 1.00 84.94 81 ARG A C 1
ATOM 680 O O . ARG A 1 81 ? 3.375 -10.014 -6.997 1.00 84.94 81 ARG A O 1
ATOM 687 N N . ASP A 1 82 ? 4.315 -11.845 -7.901 1.00 81.88 82 ASP A N 1
ATOM 688 C CA . ASP A 1 82 ? 3.294 -12.787 -7.430 1.00 81.88 82 ASP A CA 1
ATOM 689 C C . ASP A 1 82 ? 1.855 -12.370 -7.835 1.00 81.88 82 ASP A C 1
ATOM 691 O O . ASP A 1 82 ? 0.882 -12.676 -7.155 1.00 81.88 82 ASP A O 1
ATOM 695 N N . GLY A 1 83 ? 1.726 -11.682 -8.981 1.00 76.38 83 GLY A N 1
ATOM 696 C CA . GLY A 1 83 ? 0.462 -11.148 -9.507 1.00 76.38 83 GLY A CA 1
ATOM 697 C C . GLY A 1 83 ? 0.118 -9.729 -9.043 1.00 76.38 83 GLY A C 1
ATOM 698 O O . GLY A 1 83 ? -0.826 -9.145 -9.564 1.00 76.38 83 GLY A O 1
ATOM 699 N N . GLU A 1 84 ? 0.895 -9.142 -8.132 1.00 74.25 84 GLU A N 1
ATOM 700 C CA . GLU A 1 84 ? 0.608 -7.839 -7.533 1.00 74.25 84 GLU A CA 1
ATOM 701 C C . GLU A 1 84 ? 1.589 -6.752 -8.004 1.00 74.25 84 GLU A C 1
ATOM 703 O O . GLU A 1 84 ? 2.810 -6.929 -7.915 1.00 74.25 84 GLU A O 1
ATOM 708 N N . PRO A 1 85 ? 1.096 -5.598 -8.493 1.00 82.50 85 PRO A N 1
ATOM 709 C CA . PRO A 1 85 ? 1.948 -4.455 -8.803 1.00 82.50 85 PRO A CA 1
ATOM 710 C C . PRO A 1 85 ? 2.539 -3.829 -7.530 1.00 82.50 85 PRO A C 1
ATOM 712 O O . PRO A 1 85 ? 1.825 -3.255 -6.709 1.00 82.50 85 PRO A O 1
ATOM 715 N N . THR A 1 86 ? 3.861 -3.856 -7.408 1.00 83.38 86 THR A N 1
ATOM 716 C CA . THR A 1 86 ? 4.633 -3.178 -6.363 1.00 83.38 86 THR A CA 1
ATOM 717 C C . THR A 1 86 ? 5.578 -2.144 -6.973 1.00 83.38 86 THR A C 1
ATOM 719 O O . THR A 1 86 ? 6.024 -2.298 -8.109 1.00 83.38 86 THR A O 1
ATOM 722 N N . SER A 1 87 ? 5.874 -1.072 -6.235 1.00 88.44 87 SER A N 1
ATOM 723 C CA . SER A 1 87 ? 6.872 -0.070 -6.630 1.00 88.44 87 SER A CA 1
ATOM 724 C C . SER A 1 87 ? 8.106 -0.203 -5.741 1.00 88.44 87 SER A C 1
ATOM 726 O O . SER A 1 87 ? 8.009 -0.305 -4.518 1.00 88.44 87 SER A O 1
ATOM 728 N N . LEU A 1 88 ? 9.270 -0.215 -6.379 1.00 91.00 88 LEU A N 1
ATOM 729 C CA . LEU A 1 88 ? 10.588 -0.240 -5.774 1.00 91.00 88 LEU A CA 1
ATOM 730 C C . LEU A 1 88 ? 11.248 1.113 -6.048 1.00 91.00 88 LEU A C 1
ATOM 732 O O . LEU A 1 88 ? 11.412 1.518 -7.202 1.00 91.00 88 LEU A O 1
ATOM 736 N N . TRP A 1 89 ? 11.639 1.811 -4.985 1.00 91.88 89 TRP A N 1
ATOM 737 C CA . TRP A 1 89 ? 12.312 3.102 -5.090 1.00 91.88 89 TRP A CA 1
ATOM 738 C C . TRP A 1 89 ? 13.825 2.904 -5.166 1.00 91.88 89 TRP A C 1
ATOM 740 O O . TRP A 1 89 ? 14.430 2.373 -4.229 1.00 91.88 89 TRP A O 1
ATOM 750 N N . LEU A 1 90 ? 14.444 3.325 -6.274 1.00 96.12 90 LEU A N 1
ATOM 751 C CA . LEU A 1 90 ? 15.895 3.250 -6.445 1.00 96.12 90 LEU A CA 1
ATOM 752 C C . LEU A 1 90 ? 16.525 4.638 -6.443 1.00 96.12 90 LEU A C 1
ATOM 754 O O . LEU A 1 90 ? 16.194 5.477 -7.278 1.00 96.12 90 LEU A O 1
ATOM 758 N N . GLY A 1 91 ? 17.466 4.883 -5.538 1.00 94.19 91 GLY A N 1
ATOM 759 C CA . GLY A 1 91 ? 18.050 6.213 -5.386 1.00 94.19 91 GLY A CA 1
ATOM 760 C C . GLY A 1 91 ? 19.197 6.274 -4.387 1.00 94.19 91 GLY A C 1
ATOM 761 O O . GLY A 1 91 ? 19.938 5.307 -4.207 1.00 94.19 91 GLY A O 1
ATOM 762 N N . ASP A 1 92 ? 19.354 7.445 -3.769 1.00 90.94 92 ASP A N 1
ATOM 763 C CA . ASP A 1 92 ? 20.373 7.703 -2.751 1.00 90.94 92 ASP A CA 1
ATOM 764 C C . ASP A 1 92 ? 20.227 6.710 -1.578 1.00 90.94 92 ASP A C 1
ATOM 766 O O . ASP A 1 92 ? 19.131 6.598 -1.030 1.00 90.94 92 ASP A O 1
ATOM 770 N N . PRO A 1 93 ? 21.294 5.997 -1.163 1.00 90.12 93 PRO A N 1
ATOM 771 C CA . PRO A 1 93 ? 21.246 5.101 -0.004 1.00 90.12 93 PRO A CA 1
ATOM 772 C C . PRO A 1 93 ? 20.912 5.795 1.329 1.00 90.12 93 PRO A C 1
ATOM 774 O O . PRO A 1 93 ? 20.687 5.102 2.317 1.00 90.12 93 PRO A O 1
ATOM 777 N N . LEU A 1 94 ? 20.926 7.130 1.386 1.00 90.44 94 LEU A N 1
ATOM 778 C CA . LEU A 1 94 ? 20.515 7.917 2.550 1.00 90.44 94 LEU A CA 1
ATOM 779 C C . LEU A 1 94 ? 19.031 8.332 2.516 1.00 90.44 94 LEU A C 1
ATOM 781 O O . LEU A 1 94 ? 18.562 8.943 3.474 1.00 90.44 94 LEU A O 1
ATOM 785 N N . ASP A 1 95 ? 18.294 8.032 1.441 1.00 83.88 95 ASP A N 1
ATOM 786 C CA . ASP A 1 95 ? 16.840 8.222 1.368 1.00 83.88 95 ASP A CA 1
ATOM 787 C C . ASP A 1 95 ? 16.131 6.971 1.908 1.00 83.88 95 ASP A C 1
ATOM 789 O O . ASP A 1 95 ? 16.191 5.901 1.305 1.00 83.88 95 ASP A O 1
ATOM 793 N N . GLU A 1 96 ? 15.424 7.111 3.032 1.00 83.44 96 GLU A N 1
ATOM 794 C CA . GLU A 1 96 ? 14.712 6.008 3.698 1.00 83.44 96 GLU A CA 1
ATOM 795 C C . GLU A 1 96 ? 13.615 5.369 2.827 1.00 83.44 96 GLU A C 1
ATOM 797 O O . GLU A 1 96 ? 13.151 4.272 3.134 1.00 83.44 96 GLU A O 1
ATOM 802 N N . ARG A 1 97 ? 13.197 6.020 1.729 1.00 80.19 97 ARG A N 1
ATOM 803 C CA . ARG A 1 97 ? 12.181 5.483 0.810 1.00 80.19 97 ARG A CA 1
ATOM 804 C C . ARG A 1 97 ? 12.653 4.279 -0.001 1.00 80.19 97 ARG A C 1
ATOM 806 O O . ARG A 1 97 ? 11.803 3.569 -0.533 1.00 80.19 97 ARG A O 1
ATOM 813 N N . GLY A 1 98 ? 13.962 4.073 -0.166 1.00 87.38 98 GLY A N 1
ATOM 814 C CA . GLY A 1 98 ? 14.469 3.101 -1.131 1.00 87.38 98 GLY A CA 1
ATOM 815 C C . GLY A 1 98 ? 15.902 2.639 -0.917 1.00 87.38 98 GLY A C 1
ATOM 816 O O . GLY A 1 98 ? 16.503 2.827 0.135 1.00 87.38 98 GLY A O 1
ATOM 817 N N . ALA A 1 99 ? 16.450 1.991 -1.942 1.00 93.44 99 ALA A N 1
ATOM 818 C CA . ALA A 1 99 ? 17.803 1.447 -1.929 1.00 93.44 99 ALA A CA 1
ATOM 819 C C . ALA A 1 99 ? 18.504 1.707 -3.270 1.00 93.44 99 ALA A C 1
ATOM 821 O O . ALA A 1 99 ? 17.845 1.822 -4.298 1.00 93.44 99 ALA A O 1
ATOM 822 N N . PRO A 1 100 ? 19.843 1.735 -3.337 1.00 97.12 100 PRO A N 1
ATOM 823 C CA . PRO A 1 100 ? 20.546 1.939 -4.604 1.00 97.12 100 PRO A CA 1
ATOM 824 C C . PRO A 1 100 ? 20.469 0.726 -5.548 1.00 97.12 100 PRO A C 1
ATOM 826 O O . PRO A 1 100 ? 21.019 0.783 -6.647 1.00 97.12 100 PRO A O 1
ATOM 829 N N . GLN A 1 101 ? 19.846 -0.384 -5.135 1.00 97.94 101 GLN A N 1
ATOM 830 C CA . GLN A 1 101 ? 19.680 -1.587 -5.949 1.00 97.94 101 GLN A CA 1
ATOM 831 C C . GLN A 1 101 ? 18.296 -2.209 -5.768 1.00 97.94 101 GLN A C 1
ATOM 833 O O . GLN A 1 101 ? 17.749 -2.195 -4.667 1.00 97.94 101 GLN A O 1
ATOM 838 N N . ALA A 1 102 ? 17.780 -2.821 -6.833 1.00 97.19 102 ALA A N 1
ATOM 839 C CA . ALA A 1 102 ? 16.576 -3.646 -6.798 1.00 97.19 102 ALA A CA 1
ATOM 840 C C . ALA A 1 102 ? 16.732 -4.883 -7.687 1.00 97.19 102 ALA A C 1
ATOM 842 O O . ALA A 1 102 ? 17.518 -4.879 -8.633 1.00 97.19 102 ALA A O 1
ATOM 843 N N . VAL A 1 103 ? 15.976 -5.940 -7.380 1.00 97.75 103 VAL A N 1
ATOM 844 C CA . VAL A 1 103 ? 16.022 -7.217 -8.104 1.00 97.75 103 VAL A CA 1
ATOM 845 C C . VAL A 1 103 ? 14.638 -7.569 -8.637 1.00 97.75 103 VAL A C 1
ATOM 847 O O . VAL A 1 103 ? 13.685 -7.702 -7.858 1.00 97.75 103 VAL A O 1
ATOM 850 N N . VAL A 1 104 ? 14.565 -7.782 -9.948 1.00 97.94 104 VAL A N 1
ATOM 851 C CA . VAL A 1 104 ? 13.401 -8.282 -10.683 1.00 97.94 104 VAL A CA 1
ATOM 852 C C . VAL A 1 104 ? 13.656 -9.741 -11.059 1.00 97.94 104 VAL A C 1
ATOM 854 O O . VAL A 1 104 ? 14.711 -10.089 -11.597 1.00 97.94 104 VAL A O 1
ATOM 857 N N . ARG A 1 105 ? 12.726 -10.626 -10.693 1.00 97.75 105 ARG A N 1
ATOM 858 C CA . ARG A 1 105 ? 12.854 -12.074 -10.912 1.00 97.75 105 ARG A CA 1
ATOM 859 C C . ARG A 1 105 ? 12.500 -12.423 -12.366 1.00 97.75 105 ARG A C 1
ATOM 861 O O . ARG A 1 105 ? 11.735 -11.690 -12.994 1.00 97.75 105 ARG A O 1
ATOM 868 N N . PRO A 1 106 ? 12.979 -13.570 -12.885 1.00 97.69 106 PRO A N 1
ATOM 869 C CA . PRO A 1 106 ? 12.582 -14.051 -14.204 1.00 97.69 106 PRO A CA 1
ATOM 870 C C . PRO A 1 106 ? 11.056 -14.082 -14.368 1.00 97.69 106 PRO A C 1
ATOM 872 O O . PRO A 1 106 ? 10.349 -14.657 -13.541 1.00 97.69 106 PRO A O 1
ATOM 875 N N . GLY A 1 107 ? 10.558 -13.491 -15.452 1.00 95.50 107 GLY A N 1
ATOM 876 C CA . GLY A 1 107 ? 9.146 -13.488 -15.833 1.00 95.50 107 GLY A CA 1
ATOM 877 C C . GLY A 1 107 ? 8.266 -12.442 -15.140 1.0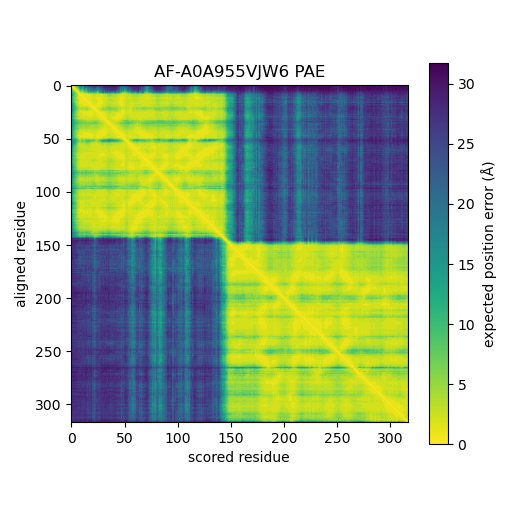0 95.50 107 GLY A C 1
ATOM 878 O O . GLY A 1 107 ? 7.095 -12.332 -15.513 1.00 95.50 107 GLY A O 1
ATOM 879 N N . GLU A 1 108 ? 8.788 -11.668 -14.183 1.00 96.00 108 GLU A N 1
ATOM 880 C CA . GLU A 1 108 ? 8.054 -10.548 -13.580 1.00 96.00 108 GLU A CA 1
ATOM 881 C C . GLU A 1 108 ? 7.920 -9.402 -14.595 1.00 96.00 108 GLU A C 1
ATOM 883 O O . GLU A 1 108 ? 8.896 -8.993 -15.228 1.00 96.00 108 GLU A O 1
ATOM 888 N N . TRP A 1 109 ? 6.702 -8.876 -14.756 1.00 96.31 109 TRP A N 1
ATOM 889 C CA . TRP A 1 109 ? 6.489 -7.658 -15.538 1.00 96.31 109 TRP A CA 1
ATOM 890 C C . TRP A 1 109 ? 7.108 -6.477 -14.806 1.00 96.31 109 TRP A C 1
ATOM 892 O O . TRP A 1 109 ? 6.905 -6.332 -13.605 1.00 96.31 109 TRP A O 1
ATOM 902 N N . GLN A 1 110 ? 7.808 -5.610 -15.525 1.00 96.69 110 GLN A N 1
ATOM 903 C CA . GLN A 1 110 ? 8.458 -4.426 -14.985 1.00 96.69 110 GLN A CA 1
ATOM 904 C C . GLN A 1 110 ? 8.322 -3.214 -15.915 1.00 96.69 110 GLN A C 1
ATOM 906 O O . GLN A 1 110 ? 8.164 -3.349 -17.131 1.00 96.69 110 GLN A O 1
ATOM 911 N N . ARG A 1 111 ? 8.366 -2.016 -15.327 1.00 95.62 111 ARG A N 1
ATOM 912 C CA . ARG A 1 111 ? 8.506 -0.719 -16.012 1.00 95.62 111 ARG A CA 1
ATOM 913 C C . ARG A 1 111 ? 9.119 0.298 -15.063 1.00 95.62 111 ARG A C 1
ATOM 915 O O . ARG A 1 111 ? 8.897 0.230 -13.861 1.00 95.62 111 ARG A O 1
ATOM 922 N N . ALA A 1 112 ? 9.814 1.296 -15.582 1.00 96.25 112 ALA A N 1
ATOM 923 C CA . ALA A 1 112 ? 10.496 2.294 -14.769 1.00 96.25 112 ALA A CA 1
ATOM 924 C C . ALA A 1 112 ? 10.261 3.704 -15.303 1.00 96.25 112 ALA A C 1
ATOM 926 O O . ALA A 1 112 ? 10.109 3.905 -16.507 1.00 96.25 112 ALA A O 1
ATOM 927 N N . ARG A 1 113 ? 10.273 4.698 -14.416 1.00 94.88 113 ARG A N 1
ATOM 928 C CA . ARG A 1 113 ? 10.431 6.110 -14.793 1.00 94.88 113 ARG A CA 1
ATOM 929 C C . ARG A 1 113 ? 11.448 6.791 -13.892 1.00 94.88 113 ARG A C 1
ATOM 931 O O . ARG A 1 113 ? 11.630 6.401 -12.740 1.00 94.88 113 ARG A O 1
ATOM 938 N N . THR A 1 114 ? 12.056 7.853 -14.402 1.00 94.88 114 THR A N 1
ATOM 939 C CA . THR A 1 114 ? 12.742 8.826 -13.549 1.00 94.88 114 THR A CA 1
ATOM 940 C C . THR A 1 114 ? 11.709 9.688 -12.815 1.00 94.88 114 THR A C 1
ATOM 942 O O . THR A 1 114 ? 10.633 9.966 -13.348 1.00 94.88 114 THR A O 1
ATOM 945 N N . THR A 1 115 ? 12.018 10.111 -11.589 1.00 91.94 115 THR A N 1
ATOM 946 C CA . THR A 1 115 ? 11.181 11.043 -10.810 1.00 91.94 115 THR A CA 1
ATOM 947 C C . THR A 1 115 ? 11.549 12.510 -11.036 1.00 91.94 115 THR A C 1
ATOM 949 O O . THR A 1 115 ? 10.969 13.402 -10.421 1.00 91.94 115 THR A O 1
ATOM 952 N N . GLY A 1 116 ? 12.507 12.770 -11.928 1.00 88.88 116 GLY A N 1
ATOM 953 C CA . GLY A 1 116 ? 12.933 14.108 -12.317 1.00 88.88 116 GLY A CA 1
ATOM 954 C C . GLY A 1 116 ? 13.346 14.163 -13.784 1.00 88.88 116 GLY A C 1
ATOM 955 O O . GLY A 1 116 ? 12.758 13.507 -14.637 1.00 88.88 116 GLY A O 1
ATOM 956 N N . ALA A 1 117 ? 14.361 14.971 -14.094 1.00 89.81 117 ALA A N 1
ATOM 957 C CA . ALA A 1 117 ? 14.783 15.174 -15.481 1.00 89.81 117 ALA A CA 1
ATOM 958 C C . ALA A 1 117 ? 15.353 13.894 -16.120 1.00 89.81 117 ALA A C 1
ATOM 960 O O . ALA A 1 117 ? 15.057 13.588 -17.279 1.00 89.81 117 ALA A O 1
ATOM 961 N N . TRP A 1 118 ? 16.183 13.165 -15.372 1.00 94.62 118 TRP A N 1
ATOM 962 C CA . TRP A 1 118 ? 16.823 11.936 -15.822 1.00 94.62 118 TRP A CA 1
ATOM 963 C C . TRP A 1 118 ? 17.299 11.081 -14.648 1.00 94.62 118 TRP A C 1
ATOM 965 O O . TRP A 1 118 ? 17.569 11.596 -13.561 1.00 94.62 118 TRP A O 1
ATOM 975 N N . SER A 1 119 ? 17.463 9.785 -14.902 1.00 96.31 119 SER A N 1
ATOM 976 C CA . SER A 1 119 ? 18.112 8.838 -13.992 1.00 96.31 119 SER A CA 1
ATOM 977 C C . SER A 1 119 ? 19.036 7.927 -14.786 1.00 96.31 119 SER A C 1
ATOM 979 O O . SER A 1 119 ? 18.613 7.315 -15.768 1.00 96.31 119 SER A O 1
ATOM 981 N N . LEU A 1 120 ? 20.295 7.837 -14.364 1.00 97.56 120 LEU A N 1
ATOM 982 C CA . LEU A 1 120 ? 21.259 6.884 -14.896 1.00 97.56 120 LEU A CA 1
ATOM 983 C C . LEU A 1 120 ? 21.309 5.670 -13.971 1.00 97.56 120 LEU A C 1
ATOM 985 O O . LEU A 1 120 ? 21.586 5.794 -12.774 1.00 97.56 120 LEU A O 1
ATOM 989 N N . VAL A 1 121 ? 21.088 4.500 -14.552 1.00 98.19 121 VAL A N 1
ATOM 990 C CA . VAL A 1 121 ? 21.169 3.212 -13.871 1.00 98.19 121 VAL A CA 1
ATOM 991 C C . VAL A 1 121 ? 22.039 2.238 -14.663 1.00 98.19 121 VAL A C 1
ATOM 993 O O . VAL A 1 121 ? 22.375 2.467 -15.830 1.00 98.19 121 VAL A O 1
ATOM 996 N N . GLY A 1 122 ? 22.439 1.152 -14.017 1.00 98.44 122 GLY A N 1
ATOM 997 C CA . GLY A 1 122 ? 22.939 -0.042 -14.680 1.00 98.44 122 GLY A CA 1
ATOM 998 C C . GLY A 1 122 ? 21.969 -1.195 -14.486 1.00 98.44 122 GLY A C 1
ATOM 999 O O . GLY A 1 122 ? 21.352 -1.287 -13.427 1.00 98.44 122 GLY A O 1
ATOM 1000 N N . CYS A 1 123 ? 21.878 -2.084 -15.471 1.00 98.25 123 CYS A N 1
ATOM 1001 C CA . CYS A 1 123 ? 21.161 -3.347 -15.314 1.00 98.25 123 CYS A CA 1
ATOM 1002 C C . CYS A 1 123 ? 22.126 -4.507 -15.525 1.00 98.25 123 CYS A C 1
ATOM 1004 O O . CYS A 1 123 ? 22.835 -4.553 -16.533 1.00 98.25 123 CYS A O 1
ATOM 1006 N N . THR A 1 124 ? 22.166 -5.429 -14.568 1.00 98.75 124 THR A N 1
ATOM 1007 C CA . THR A 1 124 ? 22.892 -6.694 -14.685 1.00 98.75 124 THR A CA 1
ATOM 1008 C C . THR A 1 124 ? 21.878 -7.815 -14.820 1.00 98.75 124 THR A C 1
ATOM 1010 O O . THR A 1 124 ? 21.027 -7.967 -13.950 1.00 98.75 124 THR A O 1
ATOM 1013 N N . VAL A 1 125 ? 21.977 -8.615 -15.879 1.00 98.56 125 VAL A N 1
ATOM 1014 C CA . VAL A 1 125 ? 21.052 -9.730 -16.125 1.00 98.56 125 VAL A CA 1
ATOM 1015 C C . VAL A 1 125 ? 21.812 -11.045 -16.029 1.00 98.56 125 VAL A C 1
ATOM 1017 O O . VAL A 1 125 ? 22.879 -11.175 -16.632 1.00 98.56 125 VAL A O 1
ATOM 1020 N N . ALA A 1 126 ? 21.288 -11.997 -15.254 1.00 97.50 126 ALA A N 1
ATOM 1021 C CA . ALA A 1 126 ? 21.880 -13.316 -15.037 1.00 97.50 126 ALA A CA 1
ATOM 1022 C C . ALA A 1 126 ? 20.801 -14.424 -15.083 1.00 97.50 126 ALA A C 1
ATOM 1024 O O . ALA A 1 126 ? 19.871 -14.396 -14.268 1.00 97.50 126 ALA A O 1
ATOM 1025 N N . PRO A 1 127 ? 20.914 -15.425 -15.984 1.00 97.50 127 PRO A N 1
ATOM 1026 C CA . PRO A 1 127 ? 21.908 -15.548 -17.064 1.00 97.50 127 PRO A CA 1
ATOM 1027 C C . PRO A 1 127 ? 21.840 -14.381 -18.060 1.00 97.50 127 PRO A C 1
ATOM 1029 O O . PRO A 1 127 ? 20.877 -13.627 -18.049 1.00 97.50 127 PRO A O 1
ATOM 1032 N N . ALA A 1 128 ? 22.857 -14.218 -18.907 1.00 98.19 128 ALA A N 1
ATOM 1033 C CA . ALA A 1 128 ? 22.981 -13.080 -19.821 1.00 98.19 128 ALA A CA 1
ATOM 1034 C C . ALA A 1 128 ? 21.692 -12.775 -20.601 1.00 98.19 128 ALA A C 1
ATOM 1036 O O . ALA A 1 128 ? 20.972 -13.683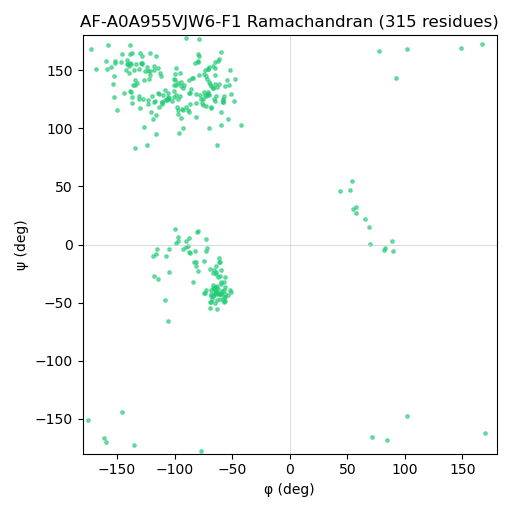 -21.035 1.00 98.19 128 ALA A O 1
ATOM 1037 N N . PHE A 1 129 ? 21.428 -11.481 -20.794 1.00 97.75 129 PHE A N 1
ATOM 1038 C CA . PHE A 1 129 ? 20.275 -11.005 -21.545 1.00 97.75 129 PHE A CA 1
ATOM 1039 C C . PHE A 1 129 ? 20.343 -11.451 -23.008 1.00 97.75 129 PHE A C 1
ATOM 1041 O O . PHE A 1 129 ? 21.373 -11.309 -23.682 1.00 97.75 129 PHE A O 1
ATOM 1048 N N . GLU A 1 130 ? 19.205 -11.920 -23.510 1.00 96.12 130 GLU A N 1
ATOM 1049 C CA . GLU A 1 130 ? 18.959 -12.189 -24.919 1.00 96.12 130 GLU A CA 1
ATOM 1050 C C . GLU A 1 130 ? 17.576 -11.654 -25.285 1.00 96.12 130 GLU A C 1
ATOM 1052 O O . GLU A 1 130 ? 16.607 -11.891 -24.568 1.00 96.12 130 GLU A O 1
ATOM 1057 N N . PHE A 1 131 ? 17.453 -10.999 -26.442 1.00 94.88 131 PHE A N 1
ATOM 1058 C CA . PHE A 1 131 ? 16.157 -10.502 -26.918 1.00 94.88 131 PHE A CA 1
ATOM 1059 C C . PHE A 1 131 ? 15.113 -11.612 -27.115 1.00 94.88 131 PHE A C 1
ATOM 1061 O O . PHE A 1 131 ? 13.924 -11.330 -27.081 1.00 94.88 131 PHE A O 1
ATOM 1068 N N . ALA A 1 132 ? 15.535 -12.869 -27.294 1.00 95.31 132 ALA A N 1
ATOM 1069 C CA . ALA A 1 132 ? 14.623 -14.011 -27.355 1.00 95.31 132 ALA A CA 1
ATOM 1070 C C . ALA A 1 132 ? 13.868 -14.252 -26.032 1.00 95.31 132 ALA A C 1
ATOM 1072 O O . ALA A 1 132 ? 12.781 -14.822 -26.055 1.00 95.31 132 ALA A O 1
ATOM 1073 N N . GLY A 1 133 ? 14.442 -13.820 -24.905 1.00 95.38 133 GLY A N 1
ATOM 1074 C CA . GLY A 1 133 ? 13.838 -13.872 -23.576 1.00 95.38 133 GLY A CA 1
ATOM 1075 C C . GLY A 1 133 ? 13.177 -12.564 -23.138 1.00 95.38 133 GLY A C 1
ATOM 1076 O O . GLY A 1 133 ? 12.708 -12.486 -22.008 1.00 95.38 133 GLY A O 1
ATOM 1077 N N . TYR A 1 134 ? 13.159 -11.541 -23.999 1.00 96.44 134 TYR A N 1
ATOM 1078 C CA . TYR A 1 134 ? 12.511 -10.255 -23.752 1.00 96.44 134 TYR A CA 1
ATOM 1079 C C . TYR A 1 134 ? 11.107 -10.247 -24.355 1.00 96.44 134 TYR A C 1
ATOM 1081 O O . TYR A 1 134 ? 10.925 -10.507 -25.546 1.00 96.44 134 TYR A O 1
ATOM 1089 N N . GLU A 1 135 ? 10.117 -9.897 -23.543 1.00 96.38 135 GLU A N 1
ATOM 1090 C CA . GLU A 1 135 ? 8.728 -9.757 -23.965 1.00 96.38 135 GLU A CA 1
ATOM 1091 C C . GLU A 1 135 ? 8.198 -8.386 -23.557 1.00 96.38 135 GLU A C 1
ATOM 1093 O O . GLU A 1 135 ? 8.242 -8.028 -22.383 1.00 96.38 135 GLU A O 1
ATOM 1098 N N . GLU A 1 136 ? 7.677 -7.631 -24.522 1.00 93.75 136 GLU A N 1
ATOM 1099 C CA . GLU A 1 136 ? 6.998 -6.354 -24.295 1.00 93.75 136 GLU A CA 1
ATOM 1100 C C . GLU A 1 136 ? 5.481 -6.578 -24.253 1.00 93.75 136 GLU A C 1
ATOM 1102 O O . GLU A 1 136 ? 4.932 -7.346 -25.049 1.00 93.75 136 GLU A O 1
ATOM 1107 N N . ALA A 1 137 ? 4.794 -5.911 -23.329 1.00 91.25 137 ALA A N 1
ATOM 1108 C CA . ALA A 1 137 ? 3.347 -5.988 -23.225 1.00 91.25 137 ALA A CA 1
ATOM 1109 C C . ALA A 1 137 ? 2.672 -5.192 -24.361 1.00 91.25 137 ALA A C 1
ATOM 1111 O O . ALA A 1 137 ? 3.203 -4.166 -24.794 1.00 91.25 137 ALA A O 1
ATOM 1112 N N . PRO A 1 138 ? 1.472 -5.598 -24.818 1.00 88.50 138 PRO A N 1
ATOM 1113 C CA . PRO A 1 138 ? 0.647 -4.763 -25.691 1.00 88.50 138 PRO A CA 1
ATOM 1114 C C . PRO A 1 138 ? 0.435 -3.354 -25.110 1.00 88.50 138 PRO A C 1
ATOM 1116 O O . PRO A 1 138 ? 0.365 -3.194 -23.898 1.00 88.50 138 PRO A O 1
ATOM 1119 N N . GLU A 1 139 ? 0.261 -2.335 -25.956 1.00 76.19 139 GLU A N 1
ATOM 1120 C CA . GLU A 1 139 ? 0.131 -0.929 -25.516 1.00 76.19 139 GLU A CA 1
ATOM 1121 C C . GLU A 1 139 ? -1.030 -0.694 -24.526 1.00 76.19 139 GLU A C 1
ATOM 1123 O O . GLU A 1 139 ? -0.929 0.133 -23.624 1.00 76.19 139 GLU A O 1
ATOM 1128 N N . GLU A 1 140 ? -2.106 -1.469 -24.665 1.00 78.31 140 GLU A N 1
ATOM 1129 C CA . GLU A 1 140 ? -3.308 -1.435 -23.815 1.00 78.31 140 GLU A CA 1
ATOM 1130 C C . GLU A 1 140 ? -3.190 -2.347 -22.580 1.00 78.31 140 GLU A C 1
ATOM 1132 O O . GLU A 1 140 ? -4.081 -2.373 -21.731 1.00 78.31 140 GLU A O 1
ATOM 1137 N N . TRP A 1 141 ? -2.121 -3.141 -22.483 1.00 83.94 141 TRP A N 1
ATOM 1138 C CA . TRP A 1 141 ? -1.938 -4.062 -21.374 1.00 83.94 141 TRP A CA 1
ATOM 1139 C C . TRP A 1 141 ? -1.615 -3.292 -20.099 1.00 83.94 141 TRP A C 1
ATOM 1141 O O . TRP A 1 141 ? -0.698 -2.468 -20.031 1.00 83.94 141 TRP A O 1
ATOM 1151 N N . GLN A 1 142 ? -2.361 -3.621 -19.060 1.00 75.19 142 GLN A N 1
ATOM 1152 C CA . GLN A 1 142 ? -2.056 -3.254 -17.693 1.00 75.19 142 GLN A CA 1
ATOM 1153 C C . GLN A 1 142 ? -1.975 -4.550 -16.896 1.00 75.19 142 GLN A C 1
ATOM 1155 O O . GLN A 1 142 ? -2.656 -5.517 -17.260 1.00 75.19 142 GLN A O 1
ATOM 1160 N N . PRO A 1 143 ? -1.152 -4.604 -15.835 1.00 73.31 143 PRO A N 1
ATOM 1161 C CA . PRO A 1 143 ? -1.277 -5.705 -14.903 1.00 73.31 143 PRO A CA 1
ATOM 1162 C C . PRO A 1 143 ? -2.729 -5.778 -14.455 1.00 73.31 143 PRO A C 1
ATOM 1164 O O . PRO A 1 143 ? -3.343 -4.738 -14.210 1.00 73.31 143 PRO A O 1
ATOM 1167 N N . GLU A 1 144 ? -3.280 -6.988 -14.389 1.00 60.09 144 GLU A N 1
ATOM 1168 C CA . GLU A 1 144 ? -4.548 -7.188 -13.703 1.00 60.09 144 GLU A CA 1
ATOM 1169 C C . GLU A 1 144 ? -4.352 -6.611 -12.298 1.00 60.09 144 GLU A C 1
ATOM 1171 O O . GLU A 1 144 ? -3.567 -7.142 -11.512 1.00 60.09 144 GLU A O 1
ATOM 1176 N N . GLU A 1 145 ? -4.978 -5.462 -12.013 1.00 51.72 145 GLU A N 1
ATOM 1177 C CA . GLU A 1 145 ? -5.136 -4.994 -10.640 1.00 51.72 145 GLU A CA 1
ATOM 1178 C C . GLU A 1 145 ? -5.669 -6.197 -9.886 1.00 51.72 145 GLU A C 1
ATOM 1180 O O . GLU A 1 145 ? -6.649 -6.783 -10.354 1.00 51.72 145 GLU A O 1
ATOM 1185 N N . ALA A 1 146 ? -4.978 -6.621 -8.823 1.00 47.09 146 ALA A N 1
ATOM 1186 C CA . ALA A 1 146 ? -5.313 -7.822 -8.079 1.00 47.09 146 ALA A CA 1
ATOM 1187 C C . ALA A 1 146 ? -6.834 -7.869 -7.904 1.00 47.09 146 ALA A C 1
ATOM 1189 O O . ALA A 1 146 ? -7.396 -7.123 -7.108 1.00 47.09 146 ALA A O 1
ATOM 1190 N N . SER A 1 147 ? -7.529 -8.697 -8.693 1.00 43.97 147 SER A N 1
ATOM 1191 C CA . SER A 1 147 ? -8.999 -8.659 -8.731 1.00 43.97 147 SER A CA 1
ATOM 1192 C C . SER A 1 147 ? -9.620 -9.239 -7.452 1.00 43.97 147 SER A C 1
ATOM 1194 O O . SER A 1 147 ? -10.839 -9.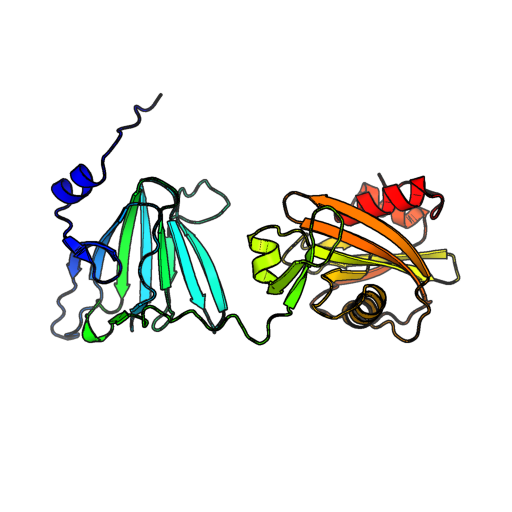345 -7.335 1.00 43.97 147 SER A O 1
ATOM 1196 N N . GLY A 1 148 ? -8.771 -9.588 -6.478 1.00 52.62 148 GLY A N 1
ATOM 1197 C CA . GLY A 1 148 ? -9.115 -9.911 -5.100 1.00 52.62 148 GLY A CA 1
ATOM 1198 C C . GLY A 1 148 ? -8.780 -8.821 -4.076 1.00 52.62 148 GLY A C 1
ATOM 1199 O O . GLY A 1 148 ? -9.113 -9.014 -2.910 1.00 52.62 148 GLY A O 1
ATOM 1200 N N . GLU A 1 149 ? -8.147 -7.702 -4.453 1.00 67.31 149 GLU A N 1
ATOM 1201 C CA . GLU A 1 149 ? -7.938 -6.599 -3.516 1.00 67.31 149 GLU A CA 1
ATOM 1202 C C . GLU A 1 149 ? -9.249 -5.840 -3.290 1.00 67.31 149 GLU A C 1
ATOM 1204 O O . GLU A 1 149 ? -9.975 -5.459 -4.213 1.00 67.31 149 GLU A O 1
ATOM 1209 N N . GLU A 1 150 ? -9.548 -5.628 -2.016 1.00 80.00 150 GLU A N 1
ATOM 1210 C CA . GLU A 1 150 ? -10.731 -4.926 -1.561 1.00 80.00 150 GLU A CA 1
ATOM 1211 C C . GLU A 1 150 ? -10.808 -3.504 -2.138 1.00 80.00 150 GLU A C 1
ATOM 1213 O O . GLU A 1 150 ? -9.921 -2.669 -1.940 1.00 80.00 150 GLU A O 1
ATOM 1218 N N . GLN A 1 151 ? -11.911 -3.223 -2.832 1.00 90.62 151 GLN A N 1
ATOM 1219 C CA . GLN A 1 151 ? -12.228 -1.889 -3.327 1.00 90.62 151 GLN A CA 1
ATOM 1220 C C . GLN A 1 151 ? -12.710 -1.018 -2.172 1.00 90.62 151 GLN A C 1
ATOM 1222 O O . GLN A 1 151 ? -13.739 -1.309 -1.565 1.00 90.62 151 GLN A O 1
ATOM 1227 N N . VAL A 1 152 ? -12.005 0.077 -1.911 1.00 94.62 152 VAL A N 1
ATOM 1228 C CA . VAL A 1 152 ? -12.320 1.057 -0.870 1.00 94.62 152 VAL A CA 1
ATOM 1229 C C . VAL A 1 152 ? -13.023 2.257 -1.490 1.00 94.62 152 VAL A C 1
ATOM 1231 O O . VAL A 1 152 ? -12.696 2.699 -2.592 1.00 94.62 152 VAL A O 1
ATOM 1234 N N . VAL A 1 153 ? -14.007 2.804 -0.782 1.00 95.12 153 VAL A N 1
ATOM 1235 C CA . VAL A 1 153 ? -14.752 3.980 -1.238 1.00 95.12 153 VAL A CA 1
ATOM 1236 C C . VAL A 1 153 ? -13.893 5.251 -1.196 1.00 95.12 153 VAL A C 1
ATOM 1238 O O . VAL A 1 153 ? -13.326 5.602 -0.162 1.00 95.12 153 VAL A O 1
ATOM 1241 N N . ILE A 1 154 ? -13.851 5.986 -2.310 1.00 96.88 154 ILE A N 1
ATOM 1242 C CA . ILE A 1 154 ? -13.196 7.295 -2.422 1.00 96.88 154 ILE A CA 1
ATOM 1243 C C . ILE A 1 154 ? -14.240 8.401 -2.303 1.00 96.88 154 ILE A C 1
ATOM 1245 O O . ILE A 1 154 ? -15.327 8.326 -2.894 1.00 96.88 154 ILE A O 1
ATOM 1249 N N . VAL A 1 155 ? -13.905 9.446 -1.548 1.00 96.12 155 VAL A N 1
ATOM 1250 C CA . VAL A 1 155 ? -14.804 10.568 -1.279 1.00 96.12 155 VAL A CA 1
ATOM 1251 C C . VAL A 1 155 ? -14.163 11.921 -1.556 1.00 96.12 155 VAL A C 1
ATOM 1253 O O . VAL A 1 155 ? -12.946 12.081 -1.530 1.00 96.12 155 VAL A O 1
ATOM 1256 N N . ASP A 1 156 ? -15.010 12.912 -1.819 1.00 94.62 156 ASP A N 1
ATOM 1257 C CA . ASP A 1 156 ? -14.598 14.308 -1.892 1.00 94.62 156 ASP A CA 1
ATOM 1258 C C . ASP A 1 156 ? -14.429 14.943 -0.497 1.00 94.62 156 ASP A C 1
ATOM 1260 O O . ASP A 1 156 ? -14.727 14.357 0.548 1.00 94.62 156 ASP A O 1
ATOM 1264 N N . GLU A 1 157 ? -13.991 16.201 -0.483 1.00 96.31 157 GLU A N 1
ATOM 1265 C CA . GLU A 1 157 ? -13.801 17.006 0.730 1.00 96.31 157 GLU A CA 1
ATOM 1266 C C . GLU A 1 157 ? -15.099 17.221 1.542 1.00 96.31 157 GLU A C 1
ATOM 1268 O O . GLU A 1 157 ? -15.043 17.618 2.704 1.00 96.31 157 GLU A O 1
ATOM 1273 N N . SER A 1 158 ? -16.272 16.952 0.957 1.00 96.31 158 SER A N 1
ATOM 1274 C CA . SER A 1 158 ? -17.591 17.013 1.606 1.00 96.31 158 SER A CA 1
ATOM 1275 C C . SER A 1 158 ? -18.110 15.635 2.043 1.00 96.31 158 SER A C 1
ATOM 1277 O O . SER A 1 158 ? -19.296 15.503 2.355 1.00 96.31 158 SER A O 1
ATOM 1279 N N . ASN A 1 159 ? -17.252 14.610 2.059 1.00 97.00 159 ASN A N 1
ATOM 1280 C CA . ASN A 1 159 ? -17.601 13.217 2.341 1.00 97.00 159 ASN A CA 1
ATOM 1281 C C . ASN A 1 159 ? -18.671 12.645 1.388 1.00 97.00 159 ASN A C 1
ATOM 1283 O O . ASN A 1 159 ? -19.492 11.811 1.786 1.00 97.00 159 ASN A O 1
ATOM 1287 N N . ARG A 1 160 ? -18.710 13.086 0.127 1.00 95.44 160 ARG A N 1
ATOM 1288 C CA . ARG A 1 160 ? -19.561 12.481 -0.909 1.00 95.44 160 ARG A CA 1
ATOM 1289 C C . ARG A 1 160 ? -18.765 11.447 -1.679 1.00 95.44 160 ARG A C 1
ATOM 1291 O O . ARG A 1 160 ? -17.627 11.700 -2.051 1.00 95.44 160 ARG A O 1
ATOM 1298 N N . VAL A 1 161 ? -19.379 10.297 -1.936 1.00 95.31 161 VAL A N 1
ATOM 1299 C CA . VAL A 1 161 ? -18.759 9.228 -2.726 1.00 95.31 161 VAL A CA 1
ATOM 1300 C C . VAL A 1 161 ? -18.565 9.699 -4.163 1.00 95.31 161 VAL A C 1
ATOM 1302 O O . VAL A 1 161 ? -19.527 10.126 -4.800 1.00 95.31 161 VAL A O 1
ATOM 1305 N N . ILE A 1 162 ? -17.329 9.608 -4.653 1.00 91.94 162 ILE A N 1
ATOM 1306 C CA . ILE A 1 162 ? -16.947 9.975 -6.026 1.00 91.94 162 ILE A CA 1
ATOM 1307 C C . ILE A 1 162 ? -16.379 8.796 -6.822 1.00 91.94 162 ILE A C 1
ATOM 1309 O O . ILE A 1 162 ? -16.210 8.905 -8.032 1.00 91.94 162 ILE A O 1
ATOM 1313 N N . GLY A 1 163 ? -16.114 7.667 -6.163 1.00 90.00 163 GLY A N 1
ATOM 1314 C CA . GLY A 1 163 ? -15.638 6.448 -6.805 1.00 90.00 163 GLY A CA 1
ATOM 1315 C C . GLY A 1 163 ? -15.182 5.410 -5.789 1.00 90.00 163 GLY A C 1
ATOM 1316 O O . GLY A 1 163 ? -15.500 5.495 -4.600 1.00 90.00 163 GLY A O 1
ATOM 1317 N N . SER A 1 164 ? -14.410 4.446 -6.267 1.00 92.12 164 SER A N 1
ATOM 1318 C CA . SER A 1 164 ? -13.683 3.476 -5.456 1.00 92.12 164 SER A CA 1
ATOM 1319 C C . SER A 1 164 ? -12.316 3.213 -6.074 1.00 92.12 164 SER A C 1
ATOM 1321 O O . SER A 1 164 ? -12.125 3.468 -7.264 1.00 92.12 164 SER A O 1
ATOM 1323 N N . ALA A 1 165 ? -11.384 2.720 -5.269 1.00 84.56 165 ALA A N 1
ATOM 1324 C CA . ALA A 1 165 ? -10.070 2.285 -5.722 1.00 84.56 165 ALA A CA 1
ATOM 1325 C C . ALA A 1 165 ? -9.587 1.098 -4.871 1.00 84.56 165 ALA A C 1
ATOM 1327 O O . ALA A 1 165 ? -10.039 0.958 -3.727 1.00 84.56 165 ALA A O 1
ATOM 1328 N N . PRO A 1 166 ? -8.661 0.264 -5.376 1.00 88.50 166 PRO A N 1
ATOM 1329 C CA . PRO A 1 166 ? -8.001 -0.754 -4.565 1.00 88.50 166 PRO A CA 1
ATOM 1330 C C . PRO A 1 166 ? -7.355 -0.140 -3.316 1.00 88.50 166 PRO A C 1
ATOM 1332 O O . PRO A 1 166 ? -6.784 0.955 -3.374 1.00 88.50 166 PRO A O 1
ATOM 1335 N N . ARG A 1 167 ? -7.417 -0.842 -2.180 1.00 86.94 167 ARG A N 1
ATOM 1336 C CA . ARG A 1 167 ? -6.850 -0.384 -0.896 1.00 86.94 167 ARG A CA 1
ATOM 1337 C C . ARG A 1 167 ? -5.384 0.067 -1.011 1.00 86.94 167 ARG A C 1
ATOM 1339 O O . ARG A 1 167 ? -5.008 1.088 -0.429 1.00 86.94 167 ARG A O 1
ATOM 1346 N N . SER A 1 168 ? -4.562 -0.648 -1.771 1.00 83.12 168 SER A N 1
ATOM 1347 C CA . SER A 1 168 ? -3.159 -0.328 -2.040 1.00 83.12 168 SER A CA 1
ATOM 1348 C C . SER A 1 168 ? -3.002 1.025 -2.728 1.00 83.12 168 SER A C 1
ATOM 1350 O O . SER A 1 168 ? -2.151 1.825 -2.332 1.00 83.12 168 SER A O 1
ATOM 1352 N N . GLN A 1 169 ? -3.860 1.326 -3.704 1.00 81.38 169 GLN A N 1
ATOM 1353 C CA . GLN A 1 169 ? -3.885 2.615 -4.381 1.00 81.38 169 GLN A CA 1
ATOM 1354 C C . GLN A 1 169 ? -4.320 3.732 -3.429 1.00 81.38 169 GLN A C 1
ATOM 1356 O O . GLN A 1 169 ? -3.665 4.772 -3.387 1.00 81.38 169 GLN A O 1
ATOM 1361 N N . VAL A 1 170 ? -5.365 3.510 -2.620 1.00 89.25 170 VAL A N 1
ATOM 1362 C CA . VAL A 1 170 ? -5.812 4.492 -1.614 1.00 89.25 170 VAL A CA 1
ATOM 1363 C C . VAL A 1 170 ? -4.659 4.897 -0.697 1.00 89.25 170 VAL A C 1
ATOM 1365 O O . VAL A 1 170 ? -4.468 6.084 -0.437 1.00 89.25 170 VAL A O 1
ATOM 1368 N N . ARG A 1 171 ? -3.854 3.927 -0.252 1.00 84.06 171 ARG A N 1
ATOM 1369 C CA . ARG A 1 171 ? -2.666 4.178 0.575 1.00 84.06 171 ARG A CA 1
ATOM 1370 C C . ARG A 1 171 ? -1.555 4.891 -0.188 1.00 84.06 171 ARG A C 1
ATOM 1372 O O . ARG A 1 171 ? -1.037 5.885 0.311 1.00 84.06 171 ARG A O 1
ATOM 1379 N N . ARG A 1 172 ? -1.201 4.404 -1.383 1.00 83.25 172 ARG A N 1
ATOM 1380 C CA . ARG A 1 172 ? -0.136 4.974 -2.226 1.00 83.25 172 ARG A CA 1
ATOM 1381 C C . ARG A 1 172 ? -0.383 6.452 -2.515 1.00 83.25 172 ARG A C 1
ATOM 1383 O O . ARG A 1 172 ? 0.527 7.265 -2.388 1.00 83.25 172 ARG A O 1
ATOM 1390 N N . ASP A 1 173 ? -1.620 6.781 -2.868 1.00 84.75 173 ASP A N 1
ATOM 1391 C CA . ASP A 1 173 ? -2.007 8.124 -3.294 1.00 84.75 173 ASP A CA 1
ATOM 1392 C C . ASP A 1 173 ? -2.468 8.998 -2.108 1.00 84.75 173 ASP A C 1
ATOM 1394 O O . ASP A 1 173 ? -2.812 10.166 -2.298 1.00 84.75 173 ASP A O 1
ATOM 1398 N N . ASN A 1 174 ? -2.498 8.437 -0.888 1.00 87.56 174 ASN A N 1
ATOM 1399 C CA . ASN A 1 174 ? -3.130 9.012 0.306 1.00 87.56 174 ASN A CA 1
ATOM 1400 C C . ASN A 1 174 ? -4.514 9.615 -0.021 1.00 87.56 174 ASN A C 1
ATOM 1402 O O . ASN A 1 174 ? -4.833 10.767 0.310 1.00 87.56 174 ASN A O 1
ATOM 1406 N N . ALA A 1 175 ? -5.307 8.842 -0.768 1.00 91.94 175 ALA A N 1
ATOM 1407 C CA . ALA A 1 175 ? -6.589 9.274 -1.295 1.00 91.94 175 ALA A CA 1
ATOM 1408 C C . ALA A 1 175 ? -7.615 9.409 -0.164 1.00 91.94 175 ALA A C 1
ATOM 1410 O O . ALA A 1 175 ? -7.694 8.579 0.745 1.00 91.94 175 ALA A O 1
ATOM 1411 N N . LEU A 1 176 ? -8.427 10.465 -0.237 1.00 96.50 176 LEU A N 1
ATOM 1412 C CA . LEU A 1 176 ? -9.456 10.727 0.759 1.00 96.50 176 LEU A CA 1
ATOM 1413 C C . LEU A 1 176 ? -10.555 9.657 0.670 1.00 96.50 176 LEU A C 1
ATOM 1415 O O . LEU A 1 176 ? -11.222 9.514 -0.355 1.00 96.50 176 LEU A O 1
ATOM 1419 N N . HIS A 1 177 ? -10.737 8.906 1.752 1.00 97.00 177 HIS A N 1
ATOM 1420 C CA . HIS A 1 177 ? -11.631 7.746 1.799 1.00 97.00 177 HIS A CA 1
ATOM 1421 C C . HIS A 1 177 ? -12.487 7.734 3.076 1.00 97.00 177 HIS A C 1
ATOM 1423 O O . HIS A 1 177 ? -12.516 8.700 3.845 1.00 97.00 177 HIS A O 1
ATOM 1429 N N . ARG A 1 178 ? -13.236 6.652 3.306 1.00 97.94 178 ARG A N 1
ATOM 1430 C CA . ARG A 1 178 ? -14.008 6.436 4.540 1.00 97.94 178 ARG A CA 1
ATOM 1431 C C . ARG A 1 178 ? -13.429 5.288 5.353 1.00 97.94 178 ARG A C 1
ATOM 1433 O O . ARG A 1 178 ? -13.005 4.291 4.780 1.00 97.94 178 ARG A O 1
ATOM 1440 N N . GLY A 1 179 ? -13.492 5.405 6.675 1.00 96.88 179 GLY A N 1
ATOM 1441 C CA . GLY A 1 179 ? -13.142 4.333 7.605 1.00 96.88 179 GLY A CA 1
ATOM 1442 C C . GLY A 1 179 ? -14.120 4.242 8.772 1.00 96.88 179 GLY A C 1
ATOM 1443 O O . GLY A 1 179 ? -14.977 5.112 8.952 1.00 96.88 179 GLY A O 1
ATOM 1444 N N . THR A 1 180 ? -13.997 3.203 9.587 1.00 98.00 180 THR A N 1
ATOM 1445 C CA . THR A 1 180 ? -14.739 3.077 10.848 1.00 98.00 180 THR A CA 1
ATOM 1446 C C . THR A 1 180 ? -13.797 2.848 12.011 1.00 98.00 180 THR A C 1
ATOM 1448 O O . THR A 1 180 ? -12.777 2.193 11.842 1.00 98.00 180 THR A O 1
ATOM 1451 N N . ALA A 1 181 ? -14.181 3.324 13.189 1.00 97.69 181 ALA A N 1
ATOM 1452 C CA . ALA A 1 181 ? -13.482 3.067 14.440 1.00 97.69 181 ALA A CA 1
ATOM 1453 C C . ALA A 1 181 ? -14.492 2.602 15.495 1.00 97.69 181 ALA A C 1
ATOM 1455 O O . ALA A 1 181 ? -15.497 3.269 15.740 1.00 97.69 181 ALA A O 1
ATOM 1456 N N . ILE A 1 182 ? -14.262 1.448 16.113 1.00 98.19 182 ILE A N 1
ATOM 1457 C CA . ILE A 1 182 ? -15.200 0.821 17.040 1.00 98.19 182 ILE A CA 1
ATOM 1458 C C . ILE A 1 182 ? -14.548 0.708 18.411 1.00 98.19 182 ILE A C 1
ATOM 1460 O O . ILE A 1 182 ? -13.678 -0.130 18.636 1.00 98.19 182 ILE A O 1
ATOM 1464 N N . LEU A 1 183 ? -15.019 1.531 19.345 1.00 97.62 183 LEU A N 1
ATOM 1465 C CA . LEU A 1 183 ? -14.613 1.469 20.741 1.00 97.62 183 LEU A CA 1
ATOM 1466 C C . LEU A 1 183 ? -15.404 0.366 21.448 1.00 97.62 183 LEU A C 1
ATOM 1468 O O . LEU A 1 183 ? -16.635 0.423 21.502 1.00 97.62 183 LEU A O 1
ATOM 1472 N N . CYS A 1 184 ? -14.718 -0.613 22.029 1.00 97.50 184 CYS A N 1
ATOM 1473 C CA . CYS A 1 184 ? -15.364 -1.676 22.799 1.00 97.50 184 CYS A CA 1
ATOM 1474 C C . CYS A 1 184 ? -15.301 -1.383 24.301 1.00 97.50 184 CYS A C 1
ATOM 1476 O O . CYS A 1 184 ? -14.225 -1.140 24.848 1.00 97.50 184 CYS A O 1
ATOM 1478 N N . ARG A 1 185 ? -16.451 -1.451 24.984 1.00 96.44 185 ARG A N 1
ATOM 1479 C CA . ARG A 1 185 ? -16.541 -1.378 26.450 1.00 96.44 185 ARG A CA 1
ATOM 1480 C C . ARG A 1 185 ? -17.311 -2.559 27.017 1.00 96.44 185 ARG A C 1
ATOM 1482 O O . ARG A 1 185 ? -18.329 -2.957 26.456 1.00 96.44 185 ARG A O 1
ATOM 1489 N N . ASN A 1 186 ? -16.872 -3.077 28.155 1.00 95.81 186 ASN A N 1
ATOM 1490 C CA . ASN A 1 186 ? -17.604 -4.123 28.866 1.00 95.81 186 ASN A CA 1
ATOM 1491 C C . ASN A 1 186 ? -18.603 -3.540 29.883 1.00 95.81 186 ASN A C 1
ATOM 1493 O O . ASN A 1 186 ? -18.686 -2.323 30.084 1.00 95.81 186 ASN A O 1
ATOM 1497 N N . ARG A 1 187 ? -19.361 -4.409 30.562 1.00 94.31 187 ARG A N 1
ATOM 1498 C CA . ARG A 1 187 ? -20.366 -3.998 31.557 1.00 94.31 187 ARG A CA 1
ATOM 1499 C C . ARG A 1 187 ? -19.778 -3.323 32.799 1.00 94.31 187 ARG A C 1
ATOM 1501 O O . ARG A 1 187 ? -20.508 -2.620 33.491 1.00 94.31 187 ARG A O 1
ATOM 1508 N N . SER A 1 188 ? -18.497 -3.551 33.106 1.00 93.69 188 SER A N 1
ATOM 1509 C CA . SER A 1 188 ? -17.808 -2.878 34.216 1.00 93.69 188 SER A CA 1
ATOM 1510 C C . SER A 1 188 ? -17.299 -1.489 33.829 1.00 93.69 188 SER A C 1
ATOM 1512 O O . SER A 1 188 ? -16.811 -0.762 34.686 1.00 93.69 188 SER A O 1
ATOM 1514 N N . GLY A 1 189 ? -17.430 -1.106 32.555 1.00 93.00 189 GLY A N 1
ATOM 1515 C CA . GLY A 1 189 ? -16.985 0.179 32.034 1.00 93.00 189 GLY A CA 1
ATOM 1516 C C . GLY A 1 189 ? -15.536 0.198 31.549 1.00 93.00 189 GLY A C 1
ATOM 1517 O O . GLY A 1 189 ? -15.108 1.264 31.103 1.00 93.00 189 GLY A O 1
ATOM 1518 N N . ALA A 1 190 ? -14.827 -0.934 31.583 1.00 96.25 190 ALA A N 1
ATOM 1519 C CA . ALA A 1 190 ? -13.464 -1.072 31.073 1.00 96.25 190 ALA A CA 1
ATOM 1520 C C . ALA A 1 190 ? -13.433 -0.988 29.538 1.00 96.25 190 ALA A C 1
ATOM 1522 O O . ALA A 1 190 ? -14.416 -1.332 28.871 1.00 96.25 190 ALA A O 1
ATOM 1523 N N . TYR A 1 191 ? -12.307 -0.540 28.992 1.00 97.00 191 TYR A N 1
ATOM 1524 C CA . TYR A 1 191 ? -12.061 -0.345 27.564 1.00 97.00 191 TYR A CA 1
ATOM 1525 C C . TYR A 1 191 ? -11.256 -1.507 27.007 1.00 97.00 191 TYR A C 1
ATOM 1527 O O . TYR A 1 191 ? -10.372 -2.031 27.680 1.00 97.00 191 TYR A O 1
ATOM 1535 N N . TYR A 1 192 ? -11.557 -1.918 25.780 1.00 97.56 192 TYR A N 1
ATOM 1536 C CA . TYR A 1 192 ? -10.743 -2.921 25.116 1.00 97.56 192 TYR A CA 1
ATOM 1537 C C . TYR A 1 192 ? -9.502 -2.285 24.492 1.00 97.56 192 TYR A C 1
ATOM 1539 O O . TYR A 1 192 ? -9.607 -1.558 23.508 1.00 97.56 192 TYR A O 1
ATOM 1547 N N . LEU A 1 193 ? -8.342 -2.569 25.073 1.00 96.75 193 LEU A N 1
ATOM 1548 C CA . LEU A 1 193 ? -7.036 -2.159 24.576 1.00 96.75 193 LEU A CA 1
ATOM 1549 C C . LEU A 1 193 ? -6.394 -3.336 23.848 1.00 96.75 193 LEU A C 1
ATOM 1551 O O . LEU A 1 193 ? -6.432 -4.469 24.337 1.00 96.75 193 LEU A O 1
ATOM 1555 N N . HIS A 1 194 ? -5.771 -3.078 22.704 1.00 96.56 194 HIS A N 1
ATOM 1556 C CA . HIS A 1 194 ? -5.027 -4.103 21.990 1.00 96.56 194 HIS A CA 1
ATOM 1557 C C . HIS A 1 194 ? -3.741 -3.561 21.372 1.00 96.56 194 HIS A C 1
ATOM 1559 O O . HIS A 1 194 ? -3.612 -2.372 21.099 1.00 96.56 194 HIS A O 1
ATOM 1565 N N . ARG A 1 195 ? -2.776 -4.455 21.165 1.00 95.31 195 ARG A N 1
ATOM 1566 C CA . ARG A 1 195 ? -1.539 -4.194 20.436 1.00 95.31 195 ARG A CA 1
ATOM 1567 C C . ARG A 1 195 ? -1.677 -4.758 19.031 1.00 95.31 195 ARG A C 1
ATOM 1569 O O . ARG A 1 195 ? -1.981 -5.943 18.860 1.00 95.31 195 ARG A O 1
ATOM 1576 N N . ARG A 1 196 ? -1.414 -3.917 18.039 1.00 93.56 196 ARG A N 1
ATOM 1577 C CA . ARG A 1 196 ? -1.375 -4.295 16.625 1.00 93.56 196 ARG A CA 1
ATOM 1578 C C . ARG A 1 196 ? -0.226 -5.270 16.366 1.00 93.56 196 ARG A C 1
ATOM 1580 O O . ARG A 1 196 ? 0.783 -5.253 17.075 1.00 93.56 196 ARG A O 1
ATOM 1587 N N . THR A 1 197 ? -0.366 -6.133 15.367 1.00 89.19 197 THR A N 1
ATOM 1588 C CA . THR A 1 197 ? 0.752 -6.971 14.907 1.00 89.19 197 THR A CA 1
ATOM 1589 C C . THR A 1 197 ? 1.876 -6.120 14.315 1.00 89.19 197 THR A C 1
ATOM 1591 O O . THR A 1 197 ? 1.675 -4.974 13.900 1.00 89.19 197 THR A O 1
ATOM 1594 N N . ASP A 1 198 ? 3.087 -6.674 14.303 1.00 85.94 198 ASP A N 1
ATOM 1595 C CA . ASP A 1 198 ? 4.269 -6.003 13.751 1.00 85.94 198 ASP A CA 1
ATOM 1596 C C . ASP A 1 198 ? 4.267 -5.985 12.208 1.00 85.94 198 ASP A C 1
ATOM 1598 O O . ASP A 1 198 ? 4.987 -5.198 11.603 1.00 85.94 198 ASP A O 1
ATOM 1602 N N . ASP A 1 199 ? 3.401 -6.789 11.581 1.00 79.06 199 ASP A N 1
ATOM 1603 C CA . ASP A 1 199 ? 3.256 -6.899 10.124 1.00 79.06 199 ASP A CA 1
ATOM 1604 C C . ASP A 1 199 ? 2.245 -5.892 9.533 1.00 79.06 199 ASP A C 1
ATOM 1606 O O . ASP A 1 199 ? 2.029 -5.869 8.322 1.00 79.06 199 ASP A O 1
ATOM 1610 N N . LYS A 1 200 ? 1.591 -5.054 10.357 1.00 74.75 200 LYS A N 1
ATOM 1611 C CA . LYS A 1 200 ? 0.633 -4.049 9.859 1.00 74.75 200 LYS A CA 1
ATOM 1612 C C . LYS A 1 200 ? 1.347 -2.982 9.034 1.00 74.75 200 LYS A C 1
ATOM 1614 O O . LYS A 1 200 ? 2.294 -2.352 9.492 1.00 74.75 200 LYS A O 1
ATOM 1619 N N . ASP A 1 201 ? 0.766 -2.657 7.882 1.00 70.69 201 ASP A N 1
ATOM 1620 C CA . ASP A 1 201 ? 1.322 -1.647 6.968 1.00 70.69 201 ASP A CA 1
ATOM 1621 C C . ASP A 1 201 ? 1.401 -0.237 7.574 1.00 70.6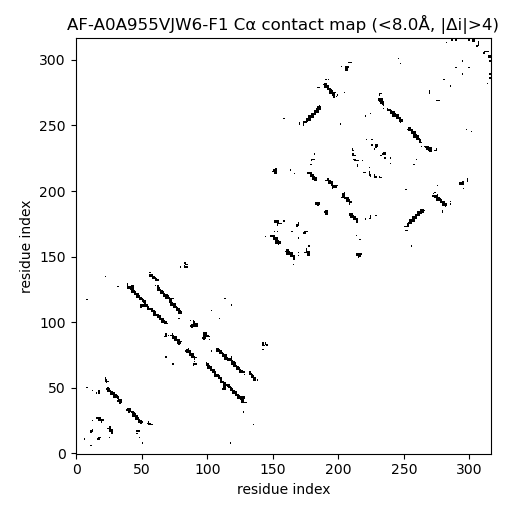9 201 ASP A C 1
ATOM 1623 O O . ASP A 1 201 ? 2.211 0.584 7.155 1.00 70.69 201 ASP A O 1
ATOM 1627 N N . VAL A 1 202 ? 0.515 0.070 8.529 1.00 75.81 202 VAL A N 1
ATOM 1628 C CA . VAL A 1 202 ? 0.444 1.373 9.198 1.00 75.81 202 VAL A CA 1
ATOM 1629 C C . VAL A 1 202 ? 0.400 1.152 10.705 1.00 75.81 202 VAL A C 1
ATOM 1631 O O . VAL A 1 202 ? -0.447 0.398 11.202 1.00 75.81 202 VAL A O 1
ATOM 1634 N N . PHE A 1 203 ? 1.302 1.833 11.414 1.00 84.06 203 PHE A N 1
ATOM 1635 C CA . PHE A 1 203 ? 1.481 1.761 12.869 1.00 84.06 203 PHE A CA 1
ATOM 1636 C C . PHE A 1 203 ? 1.697 0.324 13.396 1.00 84.06 203 PHE A C 1
ATOM 1638 O O . PHE A 1 203 ? 0.933 -0.128 14.257 1.00 84.06 203 PHE A O 1
ATOM 1645 N N . PRO A 1 204 ? 2.692 -0.424 12.874 1.00 88.19 204 PRO A N 1
ATOM 1646 C CA . PRO A 1 204 ? 2.994 -1.771 13.354 1.00 88.19 204 PRO A CA 1
ATOM 1647 C C . PRO A 1 204 ? 3.392 -1.757 14.831 1.00 88.19 204 PRO A C 1
ATOM 1649 O O . PRO A 1 204 ? 4.120 -0.871 15.284 1.00 88.19 204 PRO A O 1
ATOM 1652 N N . GLY A 1 205 ? 2.890 -2.730 15.592 1.00 91.38 205 GLY A N 1
ATOM 1653 C CA . GLY A 1 205 ? 3.252 -2.923 16.998 1.00 91.38 205 GLY A CA 1
ATOM 1654 C C . GLY A 1 205 ? 2.750 -1.863 17.990 1.00 91.38 205 GLY A C 1
ATOM 1655 O O . GLY A 1 205 ? 3.032 -1.994 19.183 1.00 91.38 205 GLY A O 1
ATOM 1656 N N . MET A 1 206 ? 2.020 -0.838 17.531 1.00 93.94 206 MET A N 1
ATOM 1657 C CA . MET A 1 206 ? 1.436 0.206 18.384 1.00 93.94 206 MET A CA 1
ATOM 1658 C C . MET A 1 206 ? 0.142 -0.259 19.064 1.00 93.94 206 MET A C 1
ATOM 1660 O O . MET A 1 206 ? -0.540 -1.171 18.586 1.00 93.94 206 MET A O 1
ATOM 1664 N N . TYR A 1 207 ? -0.204 0.391 20.173 1.00 95.75 207 TYR A N 1
ATOM 1665 C CA . TYR A 1 207 ? -1.449 0.160 20.898 1.00 95.75 207 TYR A CA 1
ATOM 1666 C C . TYR A 1 207 ? -2.613 0.962 20.313 1.00 95.75 207 TYR A C 1
ATOM 1668 O O . TYR A 1 207 ? -2.455 2.104 19.872 1.00 95.75 207 TYR A O 1
ATOM 1676 N N . ASP A 1 208 ? -3.792 0.349 20.322 1.00 95.56 208 ASP A N 1
ATOM 1677 C CA . ASP A 1 208 ? -5.019 0.898 19.762 1.00 95.56 208 ASP A CA 1
ATOM 1678 C C . ASP A 1 208 ? -6.231 0.529 20.640 1.00 95.56 208 ASP A C 1
ATOM 1680 O O . ASP A 1 208 ? -6.268 -0.498 21.326 1.00 95.56 208 ASP A O 1
ATOM 1684 N N . LEU A 1 209 ? -7.226 1.409 20.631 1.00 95.94 209 LEU A N 1
ATOM 1685 C CA . LEU A 1 209 ? -8.493 1.283 21.356 1.00 95.94 209 LEU A CA 1
ATOM 1686 C C . LEU A 1 209 ? -9.666 0.979 20.424 1.00 95.94 209 LEU A C 1
ATOM 1688 O O . LEU A 1 209 ? -10.769 0.679 20.892 1.00 95.94 209 LEU A O 1
ATOM 1692 N N . PHE A 1 210 ? -9.449 1.077 19.114 1.00 96.88 210 PHE A N 1
ATOM 1693 C CA . PHE A 1 210 ? -10.491 0.929 18.118 1.00 96.88 210 PHE A CA 1
ATOM 1694 C C . PHE A 1 210 ? -10.195 -0.270 17.232 1.00 96.88 210 PHE A C 1
ATOM 1696 O O . PHE A 1 210 ? -9.154 -0.324 16.589 1.00 96.88 210 PHE A O 1
ATOM 1703 N N . ALA A 1 211 ? -11.141 -1.206 17.163 1.00 96.00 211 ALA A N 1
ATOM 1704 C CA . ALA A 1 211 ? -11.203 -2.085 16.001 1.00 96.00 211 ALA A CA 1
ATOM 1705 C C . ALA A 1 211 ? -11.680 -1.269 14.795 1.00 96.00 211 ALA A C 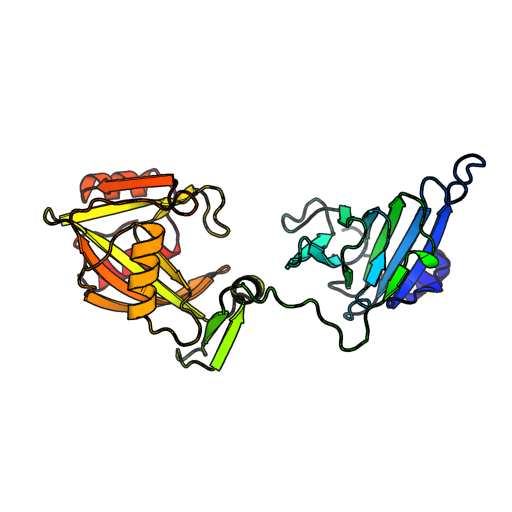1
ATOM 1707 O O . ALA A 1 211 ? -12.447 -0.313 14.979 1.00 96.00 211 ALA A O 1
ATOM 1708 N N . GLY A 1 212 ? -11.290 -1.632 13.577 1.00 94.50 212 GLY A N 1
ATOM 1709 C CA . GLY A 1 212 ? -11.813 -0.966 12.389 1.00 94.50 212 GLY A CA 1
ATOM 1710 C C . GLY A 1 212 ? -10.878 -0.885 11.190 1.00 94.50 212 GLY A C 1
ATOM 1711 O O . GLY A 1 212 ? -9.670 -1.084 11.265 1.00 94.50 212 GLY A O 1
ATOM 1712 N N . GLY A 1 213 ? -11.460 -0.481 10.064 1.00 93.25 213 GLY A N 1
ATOM 1713 C CA . GLY A 1 213 ? -10.762 -0.412 8.791 1.00 93.25 213 GLY A CA 1
ATOM 1714 C C . GLY A 1 213 ? -11.438 0.512 7.786 1.00 93.25 213 GLY A C 1
ATOM 1715 O O . GLY A 1 213 ? -12.340 1.291 8.116 1.00 93.25 213 GLY A O 1
ATOM 1716 N N . MET A 1 214 ? -10.953 0.443 6.549 1.00 95.00 214 MET A N 1
ATOM 1717 C CA . MET A 1 214 ? -11.469 1.213 5.419 1.00 95.00 214 MET A CA 1
ATOM 1718 C C . MET A 1 214 ? -12.822 0.659 4.966 1.00 95.00 214 MET A C 1
ATOM 1720 O O . MET A 1 214 ? -13.028 -0.544 4.995 1.00 95.00 214 MET A O 1
ATOM 1724 N N . VAL A 1 215 ? -13.726 1.536 4.529 1.00 97.50 215 VAL A N 1
ATOM 1725 C CA . VAL A 1 215 ? -15.067 1.144 4.071 1.00 97.50 215 VAL A CA 1
ATOM 1726 C C . VAL A 1 215 ? -15.032 0.644 2.630 1.00 97.50 215 VAL A C 1
ATOM 1728 O O . VAL A 1 215 ? -14.547 1.359 1.742 1.00 97.50 215 VAL A O 1
ATOM 1731 N N . ARG A 1 216 ? -15.614 -0.536 2.380 1.00 95.25 216 ARG A N 1
ATOM 1732 C CA . ARG A 1 216 ? -15.706 -1.119 1.034 1.00 95.25 216 ARG A CA 1
ATOM 1733 C C . ARG A 1 216 ? -16.615 -0.319 0.112 1.00 95.25 216 ARG A C 1
ATOM 1735 O O . ARG A 1 216 ? -17.583 0.324 0.523 1.00 95.25 216 ARG A O 1
ATOM 1742 N N . ALA A 1 217 ? -16.349 -0.410 -1.184 1.00 91.50 217 ALA A N 1
ATOM 1743 C CA . ALA A 1 217 ? -17.255 0.078 -2.208 1.00 91.50 217 ALA A CA 1
ATOM 1744 C C . ALA A 1 217 ? -18.624 -0.617 -2.083 1.00 91.50 217 ALA A C 1
ATOM 1746 O O . ALA A 1 217 ? -18.721 -1.841 -2.113 1.00 91.50 217 ALA A O 1
ATOM 1747 N N . GLY A 1 218 ? -19.689 0.177 -1.950 1.00 89.81 218 GLY A N 1
ATOM 1748 C CA . GLY A 1 218 ? -21.057 -0.326 -1.782 1.00 89.81 218 GLY A CA 1
ATOM 1749 C C . GLY A 1 218 ? -21.441 -0.710 -0.348 1.00 89.81 218 GLY A C 1
ATOM 1750 O O . GLY A 1 218 ? -22.603 -1.034 -0.125 1.00 89.81 218 GLY A O 1
ATOM 1751 N N . GLU A 1 219 ? -20.518 -0.624 0.610 1.00 93.06 219 GLU A N 1
ATOM 1752 C CA . GLU A 1 219 ? -20.758 -0.906 2.027 1.00 93.06 219 GLU A CA 1
ATOM 1753 C C . GLU A 1 219 ? -21.085 0.389 2.792 1.00 93.06 219 GLU A C 1
ATOM 1755 O O . GLU A 1 219 ? -20.516 1.461 2.549 1.00 93.06 219 GLU A O 1
ATOM 1760 N N . SER A 1 220 ? -22.040 0.321 3.718 1.00 97.00 220 SER A N 1
ATOM 1761 C CA . SER A 1 220 ? -22.305 1.406 4.664 1.00 97.00 220 SER A CA 1
ATOM 1762 C C . SER A 1 220 ? -21.289 1.409 5.811 1.00 97.00 220 SER A C 1
ATOM 1764 O O . SER A 1 220 ? -20.645 0.408 6.108 1.00 97.00 220 SER A O 1
ATOM 1766 N N . TYR A 1 221 ? -21.183 2.529 6.533 1.00 98.19 221 TYR A N 1
ATOM 1767 C CA . TYR A 1 221 ? -20.348 2.586 7.739 1.00 98.19 221 TYR A CA 1
ATOM 1768 C C . TYR A 1 221 ? -20.735 1.528 8.782 1.00 98.19 221 TYR A C 1
ATOM 1770 O O . TYR A 1 221 ? -19.866 0.996 9.460 1.00 98.19 221 TYR A O 1
ATOM 1778 N N . GLU A 1 222 ? -22.026 1.230 8.941 1.00 97.56 222 GLU A N 1
ATOM 1779 C CA . GLU A 1 222 ? -22.470 0.259 9.944 1.00 97.56 222 GLU A CA 1
ATOM 1780 C C . GLU A 1 222 ? -22.135 -1.181 9.532 1.00 97.56 222 GLU A C 1
ATOM 1782 O O . GLU A 1 222 ? -21.673 -1.953 10.369 1.00 97.56 222 GLU A O 1
ATOM 1787 N N . GLU A 1 223 ? -22.323 -1.535 8.257 1.00 97.44 223 GLU A N 1
ATOM 1788 C CA . GLU A 1 223 ? -21.935 -2.851 7.726 1.00 97.44 223 GLU A CA 1
ATOM 1789 C C . GLU A 1 223 ? -20.427 -3.071 7.878 1.00 97.44 223 GLU A C 1
ATOM 1791 O O . GLU A 1 223 ? -20.019 -4.079 8.459 1.00 97.44 223 GLU A O 1
ATOM 1796 N N . ASN A 1 224 ? -19.628 -2.066 7.501 1.00 97.75 224 ASN A N 1
ATOM 1797 C CA . ASN A 1 224 ? -18.180 -2.088 7.668 1.00 97.75 224 ASN A CA 1
ATOM 1798 C C . ASN A 1 224 ? -17.780 -2.273 9.130 1.00 97.75 224 ASN A C 1
ATOM 1800 O O . ASN A 1 224 ? -16.968 -3.130 9.457 1.00 97.75 224 ASN A O 1
ATOM 1804 N N . ALA A 1 225 ? -18.388 -1.500 10.033 1.00 97.94 225 ALA A N 1
ATOM 1805 C CA . ALA A 1 225 ? -18.049 -1.564 11.446 1.00 97.94 225 ALA A CA 1
ATOM 1806 C C . ALA A 1 225 ? -18.366 -2.931 12.066 1.00 97.94 225 ALA A C 1
ATOM 1808 O O . ALA A 1 225 ? -17.620 -3.405 12.920 1.00 97.94 225 ALA A O 1
ATOM 1809 N N . ARG A 1 226 ? -19.457 -3.582 11.638 1.00 97.38 226 ARG A N 1
ATOM 1810 C CA . ARG A 1 226 ? -19.805 -4.942 12.078 1.00 97.38 226 ARG A CA 1
ATOM 1811 C C . ARG A 1 226 ? -18.826 -5.975 11.542 1.00 97.38 226 ARG A C 1
ATOM 1813 O O . ARG A 1 226 ? -18.449 -6.872 12.290 1.00 97.38 226 ARG A O 1
ATOM 1820 N N . ARG A 1 227 ? -18.435 -5.849 10.272 1.00 96.12 227 ARG A N 1
ATOM 1821 C CA . ARG A 1 227 ? -17.468 -6.736 9.628 1.00 96.12 227 ARG A CA 1
ATOM 1822 C C . ARG A 1 227 ? -16.101 -6.642 10.299 1.00 96.12 227 ARG A C 1
ATOM 1824 O O . ARG A 1 227 ? -15.619 -7.656 10.783 1.00 96.12 227 ARG A O 1
ATOM 1831 N N . GLU A 1 228 ? -15.535 -5.443 10.399 1.00 96.75 228 GLU A N 1
ATOM 1832 C CA . GLU A 1 228 ? -14.212 -5.219 10.999 1.00 96.75 228 GLU A CA 1
ATOM 1833 C C . GLU A 1 228 ? -14.173 -5.678 12.464 1.00 96.75 228 GLU A C 1
ATOM 1835 O O . GLU A 1 228 ? -13.248 -6.361 12.891 1.00 96.75 228 GLU A O 1
ATOM 1840 N N . LEU A 1 229 ? -15.226 -5.389 13.240 1.00 96.56 229 LEU A N 1
ATOM 1841 C CA . LEU A 1 229 ? -15.316 -5.848 14.626 1.00 96.56 229 LEU A CA 1
ATOM 1842 C C . LEU A 1 229 ? -15.341 -7.387 14.740 1.00 96.56 229 LEU A C 1
ATOM 1844 O O . LEU A 1 229 ? -14.756 -7.958 15.667 1.00 96.56 229 LEU A O 1
ATOM 1848 N N . ALA A 1 230 ? -16.028 -8.057 13.813 1.00 95.12 230 ALA A N 1
ATOM 1849 C CA . ALA A 1 230 ? -16.089 -9.511 13.762 1.00 95.12 230 ALA A CA 1
ATOM 1850 C C . ALA A 1 230 ? -14.769 -10.132 13.282 1.00 95.12 230 ALA A C 1
ATOM 1852 O O . ALA A 1 230 ? -14.362 -11.158 13.821 1.00 95.12 230 ALA A O 1
ATOM 1853 N N . GLU A 1 231 ? -14.109 -9.524 12.297 1.00 92.62 231 GLU A N 1
ATOM 1854 C CA . GLU A 1 231 ? -12.835 -9.983 11.737 1.00 92.62 231 GLU A CA 1
ATOM 1855 C C . GLU A 1 231 ? -11.697 -9.804 12.755 1.00 92.62 231 GLU A C 1
ATOM 1857 O O . GLU A 1 231 ? -11.072 -10.786 13.150 1.00 92.62 231 GLU A O 1
ATOM 1862 N N . GLU A 1 232 ? -11.488 -8.594 13.283 1.00 94.56 232 GLU A N 1
ATOM 1863 C CA . GLU A 1 232 ? -10.339 -8.299 14.150 1.00 94.56 232 GLU A CA 1
ATOM 1864 C C . GLU A 1 232 ? -10.484 -8.882 15.565 1.00 94.56 232 GLU A C 1
ATOM 1866 O O . GLU A 1 232 ? -9.521 -9.417 16.127 1.00 94.56 232 GLU A O 1
ATOM 1871 N N . LEU A 1 233 ? -11.682 -8.780 16.157 1.00 95.25 233 LEU A N 1
ATOM 1872 C CA . LEU A 1 233 ? -11.924 -9.117 17.568 1.00 95.25 233 LEU A CA 1
ATOM 1873 C C . LEU A 1 233 ? -12.865 -10.309 17.778 1.00 95.25 233 LEU A C 1
ATOM 1875 O O . LEU A 1 233 ? -13.079 -10.715 18.927 1.00 95.25 233 LEU A O 1
ATOM 1879 N N . GLY A 1 234 ? -13.440 -10.879 16.716 1.00 94.31 234 GLY A N 1
ATOM 1880 C CA . GLY A 1 234 ? -14.360 -12.014 16.822 1.00 94.31 234 GLY A CA 1
ATOM 1881 C C . GLY A 1 234 ? -15.698 -11.677 17.478 1.00 94.31 234 GLY A C 1
ATOM 1882 O O . GLY A 1 234 ? -16.408 -12.587 17.916 1.00 94.31 234 GLY A O 1
ATOM 1883 N N . VAL A 1 235 ? -16.036 -10.389 17.597 1.00 94.38 235 VAL A N 1
ATOM 1884 C CA . VAL A 1 235 ? -17.256 -9.929 18.264 1.00 94.38 235 VAL A CA 1
ATOM 1885 C C . VAL A 1 235 ? -18.370 -9.772 17.234 1.00 94.38 235 VAL A C 1
ATOM 1887 O O . VAL A 1 235 ? -18.315 -8.925 16.348 1.00 94.38 235 VAL A O 1
ATOM 1890 N N . VAL A 1 236 ? -19.414 -10.582 17.387 1.00 93.50 236 VAL A N 1
ATOM 1891 C CA . VAL A 1 236 ? -20.610 -10.597 16.533 1.00 93.50 236 VAL A CA 1
ATOM 1892 C C . VAL A 1 236 ? -21.866 -10.327 17.361 1.00 93.50 236 VAL A C 1
ATOM 1894 O O . VAL A 1 236 ? -21.834 -10.400 18.587 1.00 93.50 236 VAL A O 1
ATOM 1897 N N . ASP A 1 237 ? -22.975 -10.005 16.692 1.00 90.38 237 ASP A N 1
ATOM 1898 C CA . ASP A 1 237 ? -24.308 -9.848 17.302 1.00 90.38 237 ASP A CA 1
ATOM 1899 C C . ASP A 1 237 ? -24.406 -8.805 18.434 1.00 90.38 237 ASP A C 1
ATOM 1901 O O . ASP A 1 237 ? -25.285 -8.870 19.295 1.00 90.38 237 ASP A O 1
ATOM 1905 N N . VAL A 1 238 ? -23.537 -7.790 18.412 1.00 93.81 238 VAL A N 1
ATOM 1906 C CA . VAL A 1 238 ? -23.590 -6.648 19.336 1.00 93.81 238 VAL A CA 1
ATOM 1907 C C . VAL A 1 238 ? -24.249 -5.429 18.694 1.00 93.81 238 VAL A C 1
ATOM 1909 O O . VAL A 1 238 ? -24.142 -5.174 17.489 1.00 93.81 238 VAL A O 1
ATOM 1912 N N . ALA A 1 239 ? -24.948 -4.639 19.509 1.00 93.88 239 ALA A N 1
ATOM 1913 C CA . ALA A 1 239 ? -25.462 -3.348 19.075 1.00 93.88 239 ALA A CA 1
ATOM 1914 C C . ALA A 1 239 ? -24.305 -2.346 18.951 1.00 93.88 239 ALA A C 1
ATOM 1916 O O . ALA A 1 239 ? -23.549 -2.146 19.903 1.00 93.88 239 ALA A O 1
ATOM 1917 N N . LEU A 1 240 ? -24.201 -1.696 17.790 1.00 97.31 240 LEU A N 1
ATOM 1918 C CA . LEU A 1 240 ? -23.271 -0.596 17.565 1.00 97.31 240 LEU A CA 1
ATOM 1919 C C . LEU A 1 240 ? -24.016 0.722 17.753 1.00 97.31 240 LEU A C 1
ATOM 1921 O O . LEU A 1 240 ? -24.940 1.034 17.003 1.00 97.31 240 LEU A O 1
ATOM 1925 N N . ARG A 1 241 ? -23.626 1.504 18.761 1.00 97.44 241 ARG A N 1
ATOM 1926 C CA . ARG A 1 241 ? -24.150 2.860 18.951 1.00 97.44 241 ARG A CA 1
ATOM 1927 C C . ARG A 1 241 ? -23.278 3.841 18.159 1.00 97.44 241 ARG A C 1
ATOM 1929 O O . ARG A 1 241 ? -22.112 3.985 18.523 1.00 97.44 241 ARG A O 1
ATOM 1936 N N . PRO A 1 242 ? -23.798 4.534 17.131 1.00 97.56 242 PRO A N 1
ATOM 1937 C CA . PRO A 1 242 ? -23.033 5.570 16.443 1.00 97.56 242 PRO A CA 1
ATOM 1938 C C . PRO A 1 242 ? -22.743 6.731 17.401 1.00 97.56 242 PRO A C 1
ATOM 1940 O O . PRO A 1 242 ? -23.611 7.126 18.186 1.00 97.56 242 PRO A O 1
ATOM 1943 N N . LEU A 1 243 ? -21.521 7.260 17.348 1.00 97.06 243 LEU A N 1
ATOM 1944 C CA . LEU A 1 243 ? -21.082 8.401 18.152 1.00 97.06 243 LEU A CA 1
ATOM 1945 C C . LEU A 1 243 ? -20.987 9.651 17.280 1.00 97.06 243 LEU A C 1
ATOM 1947 O O . LEU A 1 243 ? -21.779 10.575 17.441 1.00 97.06 243 LEU A O 1
ATOM 1951 N N . PHE A 1 244 ? -20.068 9.649 16.316 1.00 96.44 244 PHE A N 1
ATOM 1952 C CA . PHE A 1 244 ? -19.833 10.768 15.407 1.00 96.44 244 PHE A CA 1
ATOM 1953 C C . PHE A 1 244 ? -19.141 10.303 14.122 1.00 96.44 244 PHE A C 1
ATOM 1955 O O . PHE A 1 244 ? -18.683 9.166 14.023 1.00 96.44 244 PHE A O 1
ATOM 1962 N N . VAL A 1 245 ? -19.039 11.206 13.145 1.00 96.62 245 VAL A N 1
ATOM 1963 C CA . VAL A 1 245 ? -18.141 11.066 11.993 1.00 96.62 245 VAL A CA 1
ATOM 1964 C C . VAL A 1 245 ? -17.151 12.221 12.037 1.00 96.62 245 VAL A C 1
ATOM 1966 O O . VAL A 1 245 ? -17.566 13.380 12.051 1.00 96.62 245 VAL A O 1
ATOM 1969 N N . ALA A 1 246 ? -15.859 11.913 12.073 1.00 93.69 246 ALA A N 1
ATOM 1970 C CA . ALA A 1 246 ? -14.792 12.905 12.137 1.00 93.69 246 ALA A CA 1
ATOM 1971 C C . ALA A 1 246 ? -13.851 12.764 10.944 1.00 93.69 246 ALA A C 1
ATOM 1973 O O . ALA A 1 246 ? -13.649 11.675 10.412 1.00 93.69 246 ALA A O 1
ATOM 1974 N N . ARG A 1 247 ? -13.276 13.887 10.521 1.00 93.81 247 ARG A N 1
ATOM 1975 C CA . ARG A 1 247 ? -12.218 13.888 9.520 1.00 93.81 247 ARG A CA 1
ATOM 1976 C C . ARG A 1 247 ? -10.868 13.723 10.208 1.00 93.81 247 ARG A C 1
ATOM 1978 O O . ARG A 1 247 ? -10.574 14.457 11.149 1.00 93.81 247 ARG A O 1
ATOM 1985 N N . VAL A 1 248 ? -10.073 12.792 9.703 1.00 88.94 248 VAL A N 1
ATOM 1986 C CA . VAL A 1 248 ? -8.676 12.573 10.070 1.00 88.94 248 VAL A CA 1
ATOM 1987 C C . VAL A 1 248 ? -7.825 12.969 8.866 1.00 88.94 248 VAL A C 1
ATOM 1989 O O . VAL A 1 248 ? -8.001 12.427 7.775 1.00 88.94 248 VAL A O 1
ATOM 1992 N N . ASP A 1 249 ? -6.933 13.941 9.053 1.00 86.94 249 ASP A N 1
ATOM 1993 C CA . ASP A 1 249 ? -5.958 14.370 8.046 1.00 86.94 249 ASP A CA 1
ATOM 1994 C C . ASP A 1 249 ? -4.543 14.088 8.559 1.00 86.94 249 ASP A C 1
ATOM 1996 O O . ASP A 1 249 ? -3.956 14.885 9.291 1.00 86.94 249 ASP A O 1
ATOM 2000 N N . GLY A 1 250 ? -3.999 12.943 8.161 1.00 78.94 250 GLY A N 1
ATOM 2001 C CA . GLY A 1 250 ? -2.633 12.525 8.442 1.00 78.94 250 GLY A CA 1
ATOM 2002 C C . GLY A 1 250 ? -1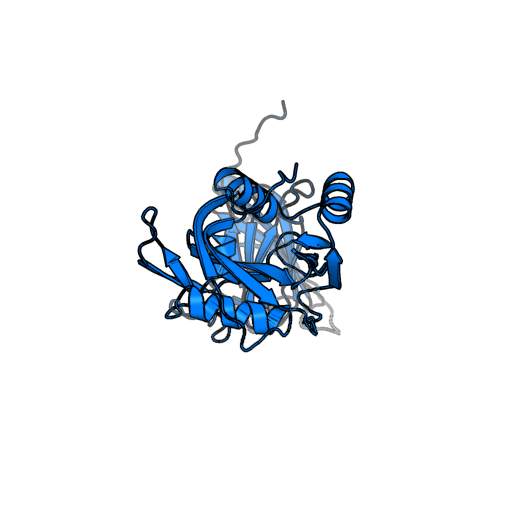.785 12.388 7.170 1.00 78.94 250 GLY A C 1
ATOM 2003 O O . GLY A 1 250 ? -2.312 12.260 6.059 1.00 78.94 250 GLY A O 1
ATOM 2004 N N . PRO A 1 251 ? -0.446 12.366 7.307 1.00 74.62 251 PRO A N 1
ATOM 2005 C CA . PRO A 1 251 ? 0.471 12.197 6.175 1.00 74.62 251 PRO A CA 1
ATOM 2006 C C . PRO A 1 251 ? 0.335 10.831 5.485 1.00 74.62 251 PRO A C 1
ATOM 2008 O O . PRO A 1 251 ? 0.679 10.712 4.314 1.00 74.62 251 PRO A O 1
ATOM 2011 N N . GLN A 1 252 ? -0.173 9.823 6.202 1.00 73.00 252 GLN A N 1
ATOM 2012 C CA . GLN A 1 252 ? -0.342 8.443 5.727 1.00 73.00 252 GLN A CA 1
ATOM 2013 C C . GLN A 1 252 ? -1.813 7.997 5.655 1.00 73.00 252 GLN A C 1
ATOM 2015 O O . GLN A 1 252 ? -2.097 6.910 5.158 1.00 73.00 252 GLN A O 1
ATOM 2020 N N . ASN A 1 253 ? -2.744 8.805 6.173 1.00 83.06 253 ASN A N 1
ATOM 2021 C CA . ASN A 1 253 ? -4.166 8.483 6.211 1.00 83.06 253 ASN A CA 1
ATOM 2022 C C . ASN A 1 253 ? -5.002 9.763 6.147 1.00 83.06 253 ASN A C 1
ATOM 2024 O O . ASN A 1 253 ? -4.971 10.579 7.067 1.00 83.06 253 ASN A O 1
ATOM 2028 N N . ARG A 1 254 ? -5.783 9.922 5.080 1.00 92.12 254 ARG A N 1
ATOM 2029 C CA . ARG A 1 254 ? -6.817 10.952 4.969 1.00 92.12 254 ARG A CA 1
ATOM 2030 C C . ARG A 1 254 ? -8.175 10.285 4.859 1.00 92.12 254 ARG A C 1
ATOM 2032 O O . ARG A 1 254 ? -8.480 9.669 3.838 1.00 92.12 254 ARG A O 1
ATOM 2039 N N . SER A 1 255 ? -9.010 10.421 5.882 1.00 95.31 255 SER A N 1
ATOM 2040 C CA . SER A 1 255 ? -10.295 9.722 5.910 1.00 95.31 255 SER A CA 1
ATOM 2041 C C . SER A 1 255 ? -11.388 10.430 6.704 1.00 95.31 255 SER A C 1
ATOM 2043 O O . SER A 1 255 ? -11.142 11.221 7.612 1.00 95.31 255 SER A O 1
ATOM 2045 N N . PHE A 1 256 ? -12.639 10.124 6.356 1.00 97.50 256 PHE A N 1
ATOM 2046 C CA . PHE A 1 256 ? -13.795 10.356 7.218 1.00 97.50 256 PHE A CA 1
ATOM 2047 C C . PHE A 1 256 ? -14.106 9.084 8.002 1.00 97.50 256 PHE A C 1
ATOM 2049 O O . PHE A 1 256 ? -14.607 8.106 7.435 1.00 97.50 256 PHE A O 1
ATOM 2056 N N . VAL A 1 257 ? -13.840 9.122 9.302 1.00 97.06 257 VAL A N 1
ATOM 2057 C CA . VAL A 1 257 ? -13.975 7.987 10.211 1.00 97.06 257 VAL A CA 1
ATOM 2058 C C . VAL A 1 257 ? -15.302 8.072 10.955 1.00 97.06 257 VAL A C 1
ATOM 2060 O O . VAL A 1 257 ? -15.547 9.034 11.684 1.00 97.06 257 VAL A O 1
ATOM 2063 N N . ALA A 1 258 ? -16.168 7.075 10.768 1.00 98.00 258 ALA A N 1
ATOM 2064 C CA . ALA A 1 258 ? -17.369 6.909 11.579 1.00 98.00 258 ALA A CA 1
ATOM 2065 C C . ALA A 1 258 ? -17.048 6.103 12.840 1.00 98.00 258 ALA A C 1
ATOM 2067 O O . ALA A 1 258 ? -16.611 4.953 12.759 1.00 98.00 258 ALA A O 1
ATOM 2068 N N . THR A 1 259 ? -17.288 6.704 14.000 1.00 98.25 259 THR A N 1
ATOM 2069 C CA . THR A 1 259 ? -16.958 6.115 15.296 1.00 98.25 259 THR A CA 1
ATOM 2070 C C . THR A 1 259 ? -18.192 5.498 15.942 1.00 98.25 259 THR A C 1
ATOM 2072 O O . THR A 1 259 ? -19.243 6.140 16.044 1.00 98.25 259 THR A O 1
ATOM 2075 N N . PHE A 1 260 ? -18.055 4.268 16.431 1.00 98.38 260 PHE A N 1
ATOM 2076 C CA . PHE A 1 260 ? -19.106 3.504 17.096 1.00 98.38 260 PHE A CA 1
ATOM 2077 C C . PHE A 1 260 ? -18.668 3.058 18.493 1.00 98.38 260 PHE A C 1
ATOM 2079 O O . PHE A 1 260 ? -17.487 2.845 18.753 1.00 98.38 260 PHE A O 1
ATOM 2086 N N . LEU A 1 261 ? -19.640 2.874 19.387 1.00 97.69 261 LEU A N 1
ATOM 2087 C CA . LEU A 1 261 ? -19.469 2.182 20.662 1.00 97.69 261 LEU A CA 1
ATOM 2088 C C . LEU A 1 261 ? -20.126 0.803 20.583 1.00 97.69 261 LEU A C 1
ATOM 2090 O O . LEU A 1 261 ? -21.330 0.710 20.331 1.00 97.69 261 LEU A O 1
ATOM 2094 N N . ALA A 1 262 ? -19.359 -0.240 20.881 1.00 97.56 262 ALA A N 1
ATOM 2095 C CA . ALA A 1 262 ? -19.851 -1.592 21.103 1.00 97.56 262 ALA A CA 1
ATOM 2096 C C . ALA A 1 262 ? -19.814 -1.916 22.604 1.00 97.56 262 ALA A C 1
ATOM 2098 O O . ALA A 1 262 ? -18.773 -1.774 23.250 1.00 97.56 262 ALA A O 1
ATOM 2099 N N . GLN A 1 263 ? -20.941 -2.362 23.168 1.00 96.19 263 GLN A N 1
ATOM 2100 C CA . GLN A 1 263 ? -20.954 -2.952 24.510 1.00 96.19 263 GLN A CA 1
ATOM 2101 C C . GLN A 1 263 ? -20.817 -4.472 24.419 1.00 96.19 263 GLN A C 1
ATOM 2103 O O . GLN A 1 263 ? -21.685 -5.135 23.855 1.00 96.19 263 GLN A O 1
ATOM 2108 N N . THR A 1 264 ? -19.731 -5.018 24.965 1.00 95.00 264 THR A N 1
ATOM 2109 C CA . THR A 1 264 ? -19.422 -6.453 24.918 1.00 95.00 264 THR A CA 1
ATOM 2110 C C . THR A 1 264 ? -18.555 -6.878 26.099 1.00 95.00 264 THR A C 1
ATOM 2112 O O . THR A 1 264 ? -17.603 -6.191 26.453 1.00 95.00 264 THR A O 1
ATOM 2115 N N . ASP A 1 265 ? -18.863 -8.028 26.699 1.00 92.31 265 ASP A N 1
ATOM 2116 C CA . ASP A 1 265 ? -18.033 -8.656 27.740 1.00 92.31 265 ASP A CA 1
ATOM 2117 C C . ASP A 1 265 ? -17.108 -9.750 27.176 1.00 92.31 265 ASP A C 1
ATOM 2119 O O . ASP A 1 265 ? -16.449 -10.464 27.932 1.00 92.31 265 ASP A O 1
ATOM 2123 N N . GLY A 1 266 ? -17.066 -9.902 25.848 1.00 81.38 266 GLY A N 1
ATOM 2124 C CA . GLY A 1 266 ? -16.360 -10.984 25.168 1.00 81.38 266 GLY A CA 1
ATOM 2125 C C . GLY A 1 266 ? -17.181 -12.283 25.061 1.00 81.38 266 GLY A C 1
ATOM 2126 O O . GLY A 1 266 ? -18.388 -12.287 25.318 1.00 81.38 266 GLY A O 1
ATOM 2127 N N . PRO A 1 267 ? -16.549 -13.407 24.670 1.00 86.69 267 PRO A N 1
ATOM 2128 C CA . PRO A 1 267 ? -15.105 -13.591 24.507 1.00 86.69 267 PRO A CA 1
ATOM 2129 C C . PRO A 1 267 ? -14.545 -12.859 23.284 1.00 86.69 267 PRO A C 1
ATOM 2131 O O . PRO A 1 267 ? -15.170 -12.852 22.230 1.00 86.69 267 PRO A O 1
ATOM 2134 N N . MET A 1 268 ? -13.342 -12.300 23.422 1.00 92.62 268 MET A N 1
ATOM 2135 C CA . MET A 1 268 ? -12.602 -11.733 22.292 1.00 92.62 268 MET A CA 1
ATOM 2136 C C . MET A 1 268 ? -11.808 -12.841 21.605 1.00 92.62 268 MET A C 1
ATOM 2138 O O . MET A 1 268 ? -11.164 -13.655 22.274 1.00 92.62 268 MET A O 1
ATOM 2142 N N . ARG A 1 269 ? -11.865 -12.894 20.277 1.00 92.62 269 ARG A N 1
ATOM 2143 C CA . ARG A 1 269 ? -11.094 -13.832 19.458 1.00 92.62 269 ARG A CA 1
ATOM 2144 C C . ARG A 1 269 ? -10.330 -13.041 18.416 1.00 92.62 269 ARG A C 1
ATOM 2146 O O . ARG A 1 269 ? -10.895 -12.639 17.410 1.00 92.62 269 ARG A O 1
ATOM 2153 N N . HIS A 1 270 ? -9.050 -12.836 18.685 1.00 91.50 270 HIS A N 1
ATOM 2154 C CA . HIS A 1 270 ? -8.165 -12.107 17.790 1.00 91.50 270 HIS A CA 1
ATOM 2155 C C . HIS A 1 270 ? -7.950 -12.848 16.487 1.00 91.50 270 HIS A C 1
ATOM 2157 O O . HIS A 1 270 ? -7.618 -14.038 16.486 1.00 91.50 270 HIS A O 1
ATOM 2163 N N . GLN A 1 271 ? -8.037 -12.113 15.389 1.00 86.94 271 GLN A N 1
ATOM 2164 C CA . GLN A 1 271 ? -7.359 -12.515 14.175 1.00 86.94 271 GLN A CA 1
ATOM 2165 C C . GLN A 1 271 ? -5.855 -12.282 14.354 1.00 86.94 271 GLN A C 1
ATOM 2167 O O . GLN A 1 271 ? -5.402 -11.160 14.568 1.00 86.94 271 GLN A O 1
ATOM 2172 N N . ALA A 1 272 ? -5.072 -13.358 14.263 1.00 82.56 272 ALA A N 1
ATOM 2173 C CA . ALA A 1 272 ? -3.638 -13.337 14.560 1.00 82.56 272 ALA A CA 1
ATOM 2174 C C . ALA A 1 272 ? -2.808 -12.451 13.615 1.00 82.56 272 ALA A C 1
ATOM 2176 O O . ALA A 1 272 ? -1.686 -12.104 13.961 1.00 82.56 272 ALA A O 1
ATOM 2177 N N . SER A 1 273 ? -3.337 -12.099 12.436 1.00 82.06 273 SER A N 1
ATOM 2178 C CA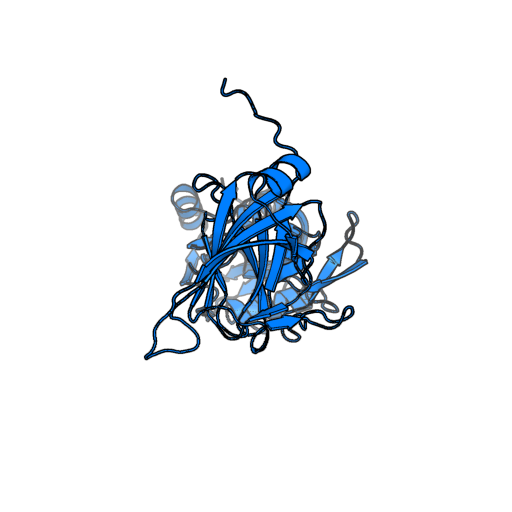 . SER A 1 273 ? -2.703 -11.135 11.528 1.00 82.06 273 SER A CA 1
ATOM 2179 C C . SER A 1 273 ? -2.980 -9.676 11.903 1.00 82.06 273 SER A C 1
ATOM 2181 O O . SER A 1 273 ? -2.285 -8.795 11.416 1.00 82.06 273 SER A O 1
ATOM 2183 N N . GLU A 1 274 ? -3.960 -9.414 12.771 1.00 86.06 274 GLU A N 1
ATOM 2184 C CA . GLU A 1 274 ? -4.441 -8.068 13.105 1.00 86.06 274 GLU A CA 1
ATOM 2185 C C . GLU A 1 274 ? -4.024 -7.639 14.514 1.00 86.06 274 GLU A C 1
ATOM 2187 O O . GLU A 1 274 ? -3.466 -6.557 14.719 1.00 86.06 274 GLU A O 1
ATOM 2192 N N . VAL A 1 275 ? -4.236 -8.526 15.490 1.00 90.75 275 VAL A N 1
ATOM 2193 C CA . VAL A 1 275 ? -4.037 -8.241 16.912 1.00 90.75 275 VAL A CA 1
ATOM 2194 C C . VAL A 1 275 ? -3.043 -9.226 17.521 1.00 90.75 275 VAL A C 1
ATOM 2196 O O . VAL A 1 275 ? -3.270 -10.435 17.537 1.00 90.75 275 VAL A O 1
ATOM 2199 N N . ALA A 1 276 ? -1.943 -8.697 18.060 1.00 91.88 276 ALA A N 1
ATOM 2200 C CA . ALA A 1 276 ? -0.902 -9.478 18.730 1.00 91.88 276 ALA A CA 1
ATOM 2201 C C . ALA A 1 276 ? -1.236 -9.768 20.202 1.00 91.88 276 ALA A C 1
ATOM 2203 O O . ALA A 1 276 ? -0.835 -10.794 20.751 1.00 91.88 276 ALA A O 1
ATOM 2204 N N . TRP A 1 277 ? -1.945 -8.847 20.856 1.00 94.62 277 TRP A N 1
ATOM 2205 C CA . TRP A 1 277 ? -2.355 -8.948 22.256 1.00 94.62 277 TRP A CA 1
ATOM 2206 C C . TRP A 1 277 ? -3.552 -8.031 22.513 1.00 94.62 277 TRP A C 1
ATOM 2208 O O . TRP A 1 277 ? -3.660 -6.989 21.877 1.00 94.62 277 TRP A O 1
ATOM 2218 N N . GLY A 1 278 ? -4.419 -8.360 23.470 1.00 95.06 278 GLY A N 1
ATOM 2219 C CA . GLY A 1 278 ? -5.455 -7.427 23.908 1.00 95.06 278 GLY A CA 1
ATOM 2220 C C . GLY A 1 278 ? -6.161 -7.847 25.188 1.00 95.06 278 GLY A C 1
ATOM 2221 O O . GLY A 1 278 ? -6.296 -9.038 25.481 1.00 95.06 278 GLY A O 1
ATOM 2222 N N . ALA A 1 279 ? -6.637 -6.859 25.937 1.00 95.94 279 ALA A N 1
ATOM 2223 C CA . ALA A 1 279 ? -7.320 -7.038 27.208 1.00 95.94 279 ALA A CA 1
ATOM 2224 C C . ALA A 1 279 ? -8.314 -5.900 27.472 1.00 95.94 279 ALA A C 1
ATOM 2226 O O . ALA A 1 279 ? -8.196 -4.801 26.934 1.00 95.94 279 ALA A O 1
ATOM 2227 N N . PHE A 1 280 ? -9.293 -6.168 28.338 1.00 96.94 280 PHE A N 1
ATOM 2228 C CA . PHE A 1 280 ? -10.062 -5.091 28.949 1.00 96.94 280 PHE A CA 1
ATOM 2229 C C . PHE A 1 280 ? -9.233 -4.453 30.059 1.00 96.94 280 PHE A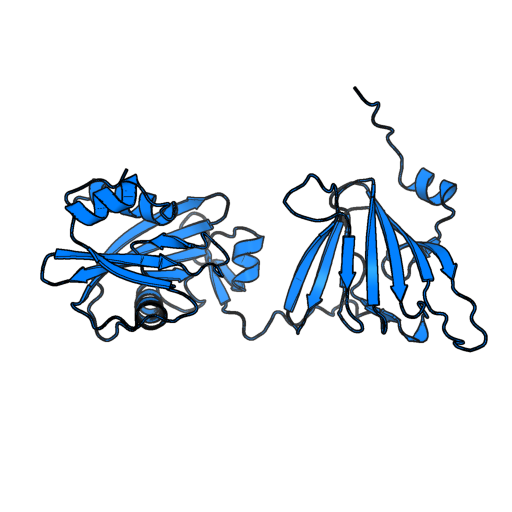 C 1
ATOM 2231 O O . PHE A 1 280 ? -8.805 -5.158 30.971 1.00 96.94 280 PHE A O 1
ATOM 2238 N N . VAL A 1 281 ? -9.054 -3.141 29.976 1.00 96.38 281 VAL A N 1
ATOM 2239 C CA . VAL A 1 281 ? -8.333 -2.318 30.949 1.00 96.38 281 VAL A CA 1
ATOM 2240 C C . VAL A 1 281 ? -9.265 -1.239 31.481 1.00 96.38 281 VAL A C 1
ATOM 2242 O O . VAL A 1 281 ? -10.130 -0.734 30.754 1.00 96.38 281 VAL A O 1
ATOM 2245 N N . ASP A 1 282 ? -9.155 -0.924 32.765 1.00 95.81 282 ASP A N 1
ATOM 2246 C CA . ASP A 1 282 ? -9.906 0.193 33.321 1.00 95.81 282 ASP A CA 1
ATOM 2247 C C . ASP A 1 282 ? -9.264 1.541 32.948 1.00 95.81 282 ASP A C 1
ATOM 2249 O O . ASP A 1 282 ? -8.342 1.620 32.139 1.00 95.81 282 ASP A O 1
ATOM 2253 N N . GLU A 1 283 ? -9.841 2.627 33.453 1.00 94.38 283 GLU A N 1
ATOM 2254 C CA . GLU A 1 283 ? -9.366 3.979 33.161 1.00 94.38 283 GLU A CA 1
ATOM 2255 C C . GLU A 1 283 ? -7.965 4.254 33.720 1.00 94.38 283 GLU A C 1
ATOM 2257 O O . GLU A 1 283 ? -7.184 4.936 33.060 1.00 94.38 283 GLU A O 1
ATOM 2262 N N . GLU A 1 284 ? -7.645 3.734 34.908 1.00 93.88 284 GLU A N 1
ATOM 2263 C CA . GLU A 1 284 ? -6.356 3.967 35.561 1.00 93.88 284 GLU A CA 1
ATOM 2264 C C . GLU A 1 284 ? -5.246 3.255 34.784 1.00 93.88 284 GLU A C 1
ATOM 2266 O O . GLU A 1 284 ? -4.285 3.901 34.356 1.00 93.88 284 GLU A O 1
ATOM 2271 N N . ASP A 1 285 ? -5.457 1.973 34.481 1.00 93.69 285 ASP A N 1
ATOM 2272 C CA . ASP A 1 285 ? -4.543 1.171 33.668 1.00 93.69 285 ASP A CA 1
ATOM 2273 C C . ASP A 1 285 ? -4.364 1.780 32.268 1.00 93.69 285 ASP A C 1
ATOM 2275 O O . ASP A 1 285 ? -3.253 1.854 31.744 1.00 93.69 285 ASP A O 1
ATOM 2279 N N . LEU A 1 286 ? -5.448 2.248 31.638 1.00 94.31 286 LEU A N 1
ATOM 2280 C CA . LEU A 1 286 ? -5.379 2.816 30.293 1.00 94.31 286 LEU A CA 1
ATOM 2281 C C . LEU A 1 286 ? -4.546 4.106 30.241 1.00 94.31 286 LEU A C 1
ATOM 2283 O O . LEU A 1 286 ? -3.790 4.309 29.288 1.00 94.31 286 LEU A O 1
ATOM 2287 N N . LEU A 1 287 ? -4.677 4.977 31.245 1.00 93.06 287 LEU A N 1
ATOM 2288 C CA . LEU A 1 287 ? -3.864 6.190 31.356 1.00 93.06 287 LEU A CA 1
ATOM 2289 C C . LEU A 1 287 ? -2.387 5.854 31.613 1.00 93.06 287 LEU A C 1
ATOM 2291 O O . LEU A 1 287 ? -1.509 6.506 31.044 1.00 93.06 287 LEU A O 1
ATOM 2295 N N . GLU A 1 288 ? -2.102 4.824 32.415 1.00 91.75 288 GLU A N 1
ATOM 2296 C CA . GLU A 1 288 ? -0.735 4.339 32.633 1.00 91.75 288 GLU A CA 1
ATOM 2297 C C . GLU A 1 288 ? -0.114 3.808 31.331 1.00 91.75 288 GLU A C 1
ATOM 2299 O O . GLU A 1 288 ? 0.987 4.231 30.957 1.00 91.75 288 GLU A O 1
ATOM 2304 N N . PHE A 1 289 ? -0.843 2.966 30.589 1.00 89.81 289 PHE A N 1
ATOM 2305 C CA . PHE A 1 289 ? -0.421 2.463 29.279 1.00 89.81 289 PHE A CA 1
ATOM 2306 C C . PHE A 1 289 ? -0.122 3.604 28.305 1.00 89.81 289 PHE A C 1
ATOM 2308 O O . PHE A 1 289 ? 0.942 3.626 27.692 1.00 89.81 289 PHE A O 1
ATOM 2315 N N . ALA A 1 290 ? -1.022 4.583 28.192 1.00 89.75 290 ALA A N 1
ATOM 2316 C CA . ALA A 1 290 ? -0.843 5.719 27.287 1.00 89.75 290 ALA A CA 1
ATOM 2317 C C . ALA A 1 290 ? 0.402 6.562 27.607 1.00 89.75 290 ALA A C 1
ATOM 2319 O O . ALA A 1 290 ? 0.982 7.168 26.711 1.00 89.75 290 ALA A O 1
ATOM 2320 N N . SER A 1 291 ? 0.842 6.573 28.868 1.00 88.81 291 SER A N 1
ATOM 2321 C CA . SER A 1 291 ? 2.035 7.315 29.287 1.00 88.81 291 SER A CA 1
ATOM 2322 C C . SER A 1 291 ? 3.360 6.597 29.003 1.00 88.81 291 SER A C 1
ATOM 2324 O O . SER A 1 291 ? 4.414 7.238 29.014 1.00 88.81 291 SER A O 1
ATOM 2326 N N . THR A 1 292 ? 3.327 5.281 28.772 1.00 90.62 292 THR A N 1
ATOM 2327 C CA . THR A 1 292 ? 4.531 4.439 28.657 1.00 90.62 292 THR A CA 1
ATOM 2328 C C . THR A 1 292 ? 4.692 3.778 27.291 1.00 90.62 292 THR A C 1
ATOM 2330 O O . THR A 1 292 ? 5.824 3.532 26.874 1.00 90.62 292 THR A O 1
ATOM 2333 N N . GLU A 1 293 ? 3.596 3.540 26.572 1.00 93.38 293 GLU A N 1
ATOM 2334 C CA . GLU A 1 293 ? 3.572 2.777 25.326 1.00 93.38 293 GLU A CA 1
ATOM 2335 C C . GLU A 1 293 ? 3.178 3.642 24.113 1.00 93.38 293 GLU A C 1
ATOM 2337 O O . GLU A 1 293 ? 2.435 4.618 24.247 1.00 93.38 293 GLU A O 1
ATOM 2342 N N . PRO A 1 294 ? 3.638 3.305 22.893 1.00 92.62 294 PRO A N 1
ATOM 2343 C CA . PRO A 1 294 ? 3.279 4.048 21.691 1.00 92.62 294 PRO A CA 1
ATOM 2344 C C . PRO A 1 294 ? 1.851 3.718 21.235 1.00 92.62 294 PRO A C 1
ATOM 2346 O O . PRO A 1 294 ? 1.537 2.571 20.907 1.00 92.62 294 PRO A O 1
ATOM 2349 N N . PHE A 1 295 ? 1.002 4.742 21.150 1.00 93.31 295 PHE A N 1
ATOM 2350 C CA . PHE A 1 295 ? -0.365 4.632 20.639 1.00 93.31 295 PHE A CA 1
ATOM 2351 C C . PHE A 1 295 ? -0.480 5.073 19.182 1.00 93.31 295 PHE A C 1
ATOM 2353 O O . PHE A 1 295 ? 0.242 5.957 18.716 1.00 93.31 295 PHE A O 1
ATOM 2360 N N . VAL A 1 296 ? -1.457 4.495 18.482 1.00 91.38 296 VAL A N 1
ATOM 2361 C CA . VAL A 1 296 ? -1.852 4.935 17.142 1.00 91.38 296 VAL A CA 1
ATOM 2362 C C . VAL A 1 296 ? -2.274 6.417 17.183 1.00 91.38 296 VAL A C 1
ATOM 2364 O O . VAL A 1 296 ? -3.214 6.758 17.909 1.00 91.38 296 VAL A O 1
ATOM 2367 N N . PRO A 1 297 ? -1.647 7.313 16.393 1.00 89.44 297 PRO A N 1
ATOM 2368 C CA . PRO A 1 297 ? -1.975 8.743 16.402 1.00 89.44 297 PRO A CA 1
ATOM 2369 C C . PRO A 1 297 ? -3.449 9.042 16.093 1.00 89.44 297 PRO A C 1
ATOM 2371 O O . PRO A 1 297 ? -4.060 9.898 16.735 1.00 89.44 297 PRO A O 1
ATOM 2374 N N . ASP A 1 298 ? -4.042 8.298 15.156 1.00 88.31 298 ASP A N 1
ATOM 2375 C CA . ASP A 1 298 ? -5.455 8.439 14.794 1.00 88.31 298 ASP A CA 1
ATOM 2376 C C . ASP A 1 298 ? -6.371 8.059 15.971 1.00 88.31 298 ASP A C 1
ATOM 2378 O O . ASP A 1 298 ? -7.363 8.740 16.235 1.00 88.31 298 ASP A O 1
ATOM 2382 N N . ALA A 1 299 ? -6.005 7.029 16.742 1.00 90.69 299 ALA A N 1
ATOM 2383 C CA . ALA A 1 299 ? -6.739 6.620 17.935 1.00 90.69 299 ALA A CA 1
ATOM 2384 C C . ALA A 1 299 ? -6.692 7.707 19.020 1.00 90.69 299 ALA A C 1
ATOM 2386 O O . ALA A 1 299 ? -7.722 8.016 19.619 1.00 90.69 299 ALA A O 1
ATOM 2387 N N . LEU A 1 300 ? -5.536 8.348 19.231 1.00 91.44 300 LEU A N 1
ATOM 2388 C CA . LEU A 1 300 ? -5.410 9.475 20.163 1.00 91.44 300 LEU A CA 1
ATOM 2389 C C . LEU A 1 300 ? -6.293 10.660 19.748 1.00 91.44 300 LEU A C 1
ATOM 2391 O O . LEU A 1 300 ? -6.990 11.232 20.589 1.00 91.44 300 LEU A O 1
ATOM 2395 N N . ALA A 1 301 ? -6.334 10.989 18.454 1.00 91.12 301 ALA A N 1
ATOM 2396 C CA . ALA A 1 301 ? -7.195 12.050 17.933 1.00 91.12 301 ALA A CA 1
ATOM 2397 C C . ALA A 1 301 ? -8.691 11.742 18.147 1.00 91.12 301 ALA A C 1
ATOM 2399 O O . ALA A 1 301 ? -9.463 12.615 18.556 1.00 91.12 301 ALA A O 1
ATOM 2400 N N . LEU A 1 302 ? -9.108 10.489 17.932 1.00 93.31 302 LEU A N 1
ATOM 2401 C CA . LEU A 1 302 ? -10.483 10.049 18.187 1.00 93.31 302 LEU A CA 1
ATOM 2402 C C . LEU A 1 302 ? -10.824 10.041 19.685 1.00 93.31 302 LEU A C 1
ATOM 2404 O O . LEU A 1 302 ? -11.922 10.458 20.056 1.00 93.31 302 LEU A O 1
ATOM 2408 N N . MET A 1 303 ? -9.895 9.632 20.553 1.00 94.25 303 MET A N 1
ATOM 2409 C CA . MET A 1 303 ? -10.066 9.699 22.010 1.00 94.25 303 MET A CA 1
ATOM 2410 C C . MET A 1 303 ? -10.183 11.140 22.506 1.00 94.25 303 MET A C 1
ATOM 2412 O O . MET A 1 303 ? -11.059 11.437 23.319 1.00 94.25 303 MET A O 1
ATOM 2416 N N . GLN A 1 304 ? -9.372 12.059 21.976 1.00 93.19 304 GLN A N 1
ATOM 2417 C CA . GLN A 1 304 ? -9.513 13.483 22.270 1.00 93.19 304 GLN A CA 1
ATOM 2418 C C . GLN A 1 304 ? -10.915 13.982 21.898 1.00 93.19 304 GLN A C 1
ATOM 2420 O O . GLN A 1 304 ? -11.563 14.655 22.700 1.00 93.19 304 GLN A O 1
ATOM 2425 N N . ARG A 1 305 ? -11.418 13.605 20.718 1.00 93.38 305 ARG A N 1
ATOM 2426 C CA . ARG A 1 305 ? -12.764 13.978 20.275 1.00 93.38 305 ARG A CA 1
ATOM 2427 C C . ARG A 1 305 ? -13.857 13.400 21.178 1.00 93.38 305 ARG A C 1
ATOM 2429 O O . ARG A 1 305 ? -14.799 14.108 21.525 1.00 93.38 305 ARG A O 1
ATOM 2436 N N . LEU A 1 306 ? -13.728 12.138 21.592 1.00 94.25 306 LEU A N 1
ATOM 2437 C CA . LEU A 1 306 ? -14.654 11.502 22.536 1.00 94.25 306 LEU A CA 1
ATOM 2438 C C . LEU A 1 306 ? -14.715 12.252 23.870 1.00 94.25 306 LEU A C 1
ATOM 2440 O O . LEU A 1 306 ? -15.799 12.395 24.436 1.00 94.25 306 LEU A O 1
ATOM 2444 N N . TRP A 1 307 ? -13.574 12.730 24.368 1.00 94.50 307 TRP A N 1
ATOM 2445 C CA . TRP A 1 307 ? -13.504 13.527 25.591 1.00 94.50 307 TRP A CA 1
ATOM 2446 C C . TRP A 1 307 ? -14.164 14.901 25.415 1.00 94.50 307 TRP A C 1
ATOM 2448 O O . TRP A 1 307 ? -14.995 15.293 26.234 1.00 94.50 307 TRP A O 1
ATOM 2458 N N . GLU A 1 308 ? -13.865 15.601 24.318 1.00 92.94 308 GLU A N 1
ATOM 2459 C CA . GLU A 1 308 ? -14.462 16.905 23.990 1.00 92.94 308 GLU A CA 1
ATOM 2460 C C . GLU A 1 308 ? -15.994 16.833 23.845 1.00 92.94 308 GLU A C 1
ATOM 2462 O O . GLU A 1 308 ? -16.700 17.761 24.241 1.00 92.94 308 GLU A O 1
ATOM 2467 N N . GLU A 1 309 ? -16.521 15.717 23.334 1.00 92.50 309 GLU A N 1
ATOM 2468 C CA . GLU A 1 309 ? -17.964 15.459 23.208 1.00 92.50 309 GLU A CA 1
ATOM 2469 C C . GLU A 1 309 ? -18.596 14.819 24.462 1.00 92.50 309 GLU A C 1
ATOM 2471 O O . GLU A 1 309 ? -19.775 14.444 24.449 1.00 92.50 309 GLU A O 1
ATOM 2476 N N . GLY A 1 310 ? -17.833 14.668 25.552 1.00 92.12 310 GLY A N 1
ATOM 2477 C CA . GLY A 1 310 ? -18.308 14.113 26.823 1.00 92.12 310 GLY A CA 1
ATOM 2478 C C . GLY A 1 310 ? -18.724 12.638 26.755 1.00 92.12 310 GLY A C 1
ATOM 2479 O O . GLY A 1 310 ? -19.514 12.185 27.583 1.00 92.12 310 GLY A O 1
ATOM 2480 N N . GLN A 1 311 ? -18.235 11.885 25.763 1.00 90.94 311 GLN A N 1
ATOM 2481 C CA . GLN A 1 311 ? -18.494 10.446 25.627 1.00 90.94 311 GLN A CA 1
ATOM 2482 C C . GLN A 1 311 ? -17.614 9.599 26.558 1.00 90.94 311 GLN A C 1
ATOM 2484 O O . GLN A 1 311 ? -17.990 8.472 26.891 1.00 90.94 311 GLN A O 1
ATOM 2489 N N . ILE A 1 312 ? -16.468 10.135 26.988 1.00 92.19 312 ILE A N 1
ATOM 2490 C CA . ILE A 1 312 ? -15.560 9.536 27.977 1.00 92.19 312 ILE A CA 1
ATOM 2491 C C . ILE A 1 312 ? -15.183 10.571 29.054 1.00 92.19 312 ILE A C 1
ATOM 2493 O O . ILE A 1 312 ? -15.176 11.769 28.762 1.00 92.19 312 ILE A O 1
ATOM 2497 N N . PRO A 1 313 ? -14.881 10.146 30.296 1.00 91.19 313 PRO A N 1
ATOM 2498 C CA . PRO A 1 313 ? -14.650 11.072 31.407 1.00 91.19 313 PRO A CA 1
ATOM 2499 C C . PRO A 1 313 ? -13.200 11.574 31.525 1.00 91.19 313 PRO A C 1
ATOM 2501 O O . PRO A 1 313 ? -12.942 12.480 32.315 1.00 91.19 313 PRO A O 1
ATOM 2504 N N . PHE A 1 314 ? -12.270 11.037 30.732 1.00 91.31 314 PHE A N 1
ATOM 2505 C CA . PHE A 1 314 ? -10.840 11.348 30.789 1.00 91.31 314 PHE A CA 1
ATOM 2506 C C . PHE A 1 314 ? -10.287 11.739 29.422 1.00 91.31 314 PHE A C 1
ATOM 2508 O O . PHE A 1 314 ? -10.871 11.436 28.382 1.00 91.31 314 PHE A O 1
ATOM 2515 N N . LYS A 1 315 ? -9.121 12.384 29.440 1.00 90.38 315 LYS A N 1
ATOM 2516 C CA . LYS A 1 315 ? -8.339 12.713 28.252 1.00 90.38 315 LYS A CA 1
ATOM 2517 C C . LYS A 1 315 ? -7.115 11.803 28.196 1.00 90.38 315 LYS A C 1
ATOM 2519 O O . LYS A 1 315 ? -6.333 11.809 29.141 1.00 90.38 315 LYS A O 1
ATOM 2524 N N . LEU A 1 316 ? -6.937 11.079 27.091 1.00 85.62 316 LEU A N 1
ATOM 2525 C CA . LEU A 1 316 ? -5.665 10.423 26.779 1.00 85.62 316 LEU A CA 1
ATOM 2526 C C . LEU A 1 316 ? -4.689 11.485 26.245 1.00 85.62 316 LEU A C 1
ATOM 2528 O O . LEU A 1 316 ? -5.072 12.269 25.371 1.00 85.62 316 LEU A O 1
ATOM 2532 N N . SER A 1 317 ? -3.482 11.560 26.806 1.00 70.00 317 SER A N 1
ATOM 2533 C CA . SER A 1 317 ? -2.444 12.542 26.449 1.00 70.00 317 SER A CA 1
ATOM 2534 C C . SER A 1 317 ? -1.218 11.880 25.862 1.00 70.00 317 SER A C 1
ATOM 2536 O O . SER A 1 317 ? -0.802 10.884 26.488 1.00 70.00 317 SER A O 1
#

Solvent-accessible surface area (backbone atoms only — not comparable to full-atom values): 16971 Å² total; per-residue (Å²): 131,84,79,82,76,84,75,50,73,65,57,50,33,63,77,64,61,41,41,80,37,94,50,51,47,29,30,33,80,76,45,69,45,86,41,92,93,39,83,74,11,72,24,27,31,28,43,37,37,34,61,39,80,57,62,32,47,48,27,28,34,70,31,34,37,34,40,34,54,73,47,75,35,40,32,51,34,36,35,35,56,99,64,37,83,43,78,46,40,30,31,60,77,85,41,90,82,38,30,36,57,51,80,46,55,53,62,33,41,31,33,40,25,17,77,38,71,30,20,40,32,33,41,38,22,42,48,24,75,50,75,91,42,51,46,72,56,60,93,86,63,66,79,65,68,52,90,80,56,59,40,25,28,28,32,48,100,83,72,43,81,77,52,62,42,42,50,69,53,36,52,75,66,43,42,42,26,37,27,26,36,34,36,40,27,30,92,89,68,24,39,40,38,30,28,31,19,72,82,40,95,68,66,44,54,23,34,40,48,54,44,52,47,71,26,40,58,95,51,50,69,66,58,37,42,50,49,31,30,31,55,43,35,44,46,69,99,61,66,72,45,79,74,52,74,45,80,44,85,49,98,74,45,27,29,42,32,41,32,29,40,33,66,49,83,65,76,75,41,61,30,74,80,50,32,68,46,73,48,76,34,47,72,68,57,48,55,53,46,49,72,75,47,65,61,37,68,69,51,48,55,51,43,41,50,33,30,77,72,63,75,42,98,61,75,74,109

Foldseek 3Di:
DPDPPPDALVNCCVVQVWDADPQGFTKDWPDFAPDPVDRLGQKTKMKTKAFDFDKGFWKFFQWKKKKAFDDDAWKFKWKQDPLATDTAIADDCPDPRHYRMDMHGGPIIMMMHGPDGMTMMMMMTGPYDDVVRMGGDDPPDDRPHPPPAFWFFAADPVRHTPDTDGPVVCQVVVTEGAKEWEWEAEPVGFTKKFFWDQPDPAPHRAIARTQMDTAGDVGDRVRRRQVSCCAAWVDHDWDWAWDDWDFDDDPRHTYTYTYTYTYDPDDTDGDVNTTVDIDGDHPVVVLVCLVPTGHDPVRLVVQQVCVVVVVDVDHRD

Nearest PDB structures (foldseek):
  1znp-assembly4_D  TM=9.587E-01  e=3.154E-18  Agrobacterium fabrum str. C58
  2fkb-assembly2_B  TM=9.318E-01  e=1.036E-14  Escherichia coli K-12
  2o5f-assembly2_B  TM=8.388E-01  e=1.039E-10  Deinococcus radiodurans R1 = ATCC 13939 = DSM 20539
  4lej-assembly1_A  TM=6.947E-01  e=7.264E-05  Pinus koraiensis
  5yjs-assembly2_B  TM=6.784E-01  e=2.219E-04  Capsicum annuum

Sequence (317 aa):
MPTEHHHTVEALIERLQLQPHPEGGYYRETWRDQSPDFPRGHGTSIYFLLAGERFTRWHRVDATEIWHYYGGAAVDLWVVRDGEPTSLWLGDPLDERGAPQAVVRPGEWQRARTTGAWSLVGCTVAPAFEFAGYEEAPEEWQPEEASGEEQVVIVDESNRVIGSAPRSQVRRDNALHRGTAILCRNRSGAYYLHRRTDDKDVFPGMYDLFAGGMVRAGESYEENARRELAEELGVVDVALRPLFVARVDGPQNRSFVATFLAQTDGPMRHQASEVAWGAFVDEEDLLEFASTEPFVPDALALMQRLWEEGQIPFKLS